Protein AF-A0A962XHE2-F1 (afdb_monomer)

Mean predicted aligned error: 3.73 Å

Structure (mmCIF, N/CA/C/O backbone):
data_AF-A0A962XHE2-F1
#
_entry.id   AF-A0A962XHE2-F1
#
loop_
_atom_site.group_PDB
_atom_site.id
_atom_site.type_symbol
_atom_site.label_atom_id
_atom_site.label_alt_id
_atom_site.label_comp_id
_atom_site.label_asym_id
_atom_site.label_entity_id
_atom_site.label_seq_id
_atom_site.pdbx_PDB_ins_code
_atom_site.Cartn_x
_atom_site.Cartn_y
_atom_site.Cartn_z
_atom_site.occupancy
_atom_site.B_iso_or_equiv
_atom_site.auth_seq_id
_atom_site.auth_comp_id
_atom_site.auth_asym_id
_atom_site.auth_atom_id
_atom_site.pdbx_PDB_model_num
ATOM 1 N N . ASN A 1 1 ? -2.519 9.311 -26.477 1.00 66.44 1 ASN A N 1
ATOM 2 C CA . ASN A 1 1 ? -1.667 8.126 -26.254 1.00 66.44 1 ASN A CA 1
ATOM 3 C C . ASN A 1 1 ? -1.983 7.123 -27.356 1.00 66.44 1 ASN A C 1
ATOM 5 O O . ASN A 1 1 ? -3.131 6.705 -27.438 1.00 66.44 1 ASN A O 1
ATOM 9 N N . ASP A 1 2 ? -1.041 6.807 -28.248 1.00 85.12 2 ASP A N 1
ATOM 10 C CA . ASP A 1 2 ? -1.315 5.998 -29.452 1.00 85.12 2 ASP A CA 1
ATOM 11 C C . ASP A 1 2 ? -1.838 4.593 -29.147 1.00 85.12 2 ASP A C 1
ATOM 13 O O . ASP A 1 2 ? -2.669 4.074 -29.888 1.00 85.12 2 ASP A O 1
ATOM 17 N N . LEU A 1 3 ? -1.422 4.012 -28.019 1.00 86.38 3 LEU A N 1
ATOM 18 C CA . LEU A 1 3 ? -1.910 2.706 -27.581 1.00 86.38 3 LEU A CA 1
ATOM 19 C C . LEU A 1 3 ? -3.412 2.717 -27.294 1.00 86.38 3 LEU A C 1
ATOM 21 O O . LEU A 1 3 ? -4.113 1.823 -27.737 1.00 86.38 3 LEU A O 1
ATOM 25 N N . GLU A 1 4 ? -3.929 3.737 -26.609 1.00 87.62 4 GLU A N 1
ATOM 26 C CA . GLU A 1 4 ? -5.365 3.828 -26.298 1.00 87.62 4 GLU A CA 1
ATOM 27 C C . GLU A 1 4 ? -6.207 4.132 -27.541 1.00 87.62 4 GLU A C 1
ATOM 29 O O . GLU A 1 4 ? -7.366 3.735 -27.629 1.00 87.62 4 GLU A O 1
ATOM 34 N N . ARG A 1 5 ? -5.609 4.782 -28.547 1.00 90.62 5 ARG A N 1
ATOM 35 C CA . ARG A 1 5 ? -6.242 4.950 -29.859 1.00 90.62 5 ARG A CA 1
ATOM 36 C C . ARG A 1 5 ? -6.394 3.612 -30.592 1.00 90.62 5 ARG A C 1
ATOM 38 O O . ARG A 1 5 ? -7.388 3.426 -31.281 1.00 90.62 5 ARG A O 1
ATOM 45 N N . LEU A 1 6 ? -5.422 2.708 -30.459 1.00 91.88 6 LEU A N 1
ATOM 46 C CA . LEU A 1 6 ? -5.411 1.410 -31.147 1.00 91.88 6 LEU A CA 1
ATOM 47 C C . LEU A 1 6 ? -6.155 0.309 -30.379 1.00 91.88 6 LEU A C 1
ATOM 49 O O . LEU A 1 6 ? -6.810 -0.527 -30.989 1.00 91.88 6 LEU A O 1
ATOM 53 N N . LEU A 1 7 ? -6.035 0.300 -29.053 1.00 92.12 7 LEU A N 1
ATOM 54 C CA . LEU A 1 7 ? -6.511 -0.769 -28.168 1.00 92.12 7 LEU A CA 1
ATOM 55 C C . LEU A 1 7 ? -7.778 -0.376 -27.396 1.00 92.12 7 LEU A C 1
ATOM 57 O O . LEU A 1 7 ? -8.293 -1.159 -26.603 1.00 92.12 7 LEU A O 1
ATOM 61 N N . GLY A 1 8 ? -8.269 0.849 -27.595 1.00 93.00 8 GLY A N 1
ATOM 62 C CA . GLY A 1 8 ? -9.369 1.413 -26.827 1.00 93.00 8 GLY A CA 1
ATOM 63 C C . GLY A 1 8 ? -8.949 1.889 -25.436 1.00 93.00 8 GLY A C 1
ATOM 64 O O . GLY A 1 8 ? -7.765 1.950 -25.089 1.00 93.00 8 GLY A O 1
ATOM 65 N N . LYS A 1 9 ? -9.953 2.247 -24.630 1.00 92.75 9 LYS A N 1
ATOM 66 C CA . LYS A 1 9 ? -9.771 2.764 -23.269 1.00 92.75 9 LYS A CA 1
ATOM 67 C C . LYS A 1 9 ? -8.979 1.789 -22.403 1.00 92.75 9 LYS A C 1
ATOM 69 O O . LYS A 1 9 ? -9.250 0.590 -22.407 1.00 92.75 9 LYS A O 1
ATOM 74 N N . ARG A 1 10 ? -8.033 2.321 -21.629 1.00 90.44 10 ARG A N 1
ATOM 75 C CA . ARG A 1 10 ? -7.081 1.510 -20.866 1.00 90.44 10 ARG A CA 1
ATOM 76 C C . ARG A 1 10 ? -7.763 0.602 -19.842 1.00 90.44 10 ARG A C 1
ATOM 78 O O . ARG A 1 10 ? -7.323 -0.524 -19.638 1.00 90.44 10 ARG A O 1
ATOM 85 N N . GLU A 1 11 ? -8.858 1.068 -19.245 1.00 89.31 11 GLU A N 1
ATOM 86 C CA . GLU A 1 11 ? -9.628 0.314 -18.249 1.00 89.31 11 GLU A CA 1
ATOM 87 C C . GLU A 1 11 ? -10.273 -0.951 -18.832 1.00 89.31 11 GLU A C 1
ATOM 89 O O . GLU A 1 11 ? -10.585 -1.871 -18.086 1.00 89.31 11 GLU A O 1
ATOM 94 N N . MET A 1 12 ? -10.434 -1.011 -20.158 1.00 90.88 12 MET A N 1
ATOM 95 C CA . MET A 1 12 ? -11.023 -2.142 -20.879 1.00 90.88 12 MET A CA 1
ATOM 96 C C . MET A 1 12 ? -9.977 -3.156 -21.356 1.00 90.88 12 MET A C 1
ATOM 98 O O . MET A 1 12 ? -10.334 -4.162 -21.963 1.00 90.88 12 MET A O 1
ATOM 102 N N . TRP A 1 13 ? -8.683 -2.901 -21.134 1.00 94.38 13 TRP A N 1
ATOM 103 C CA . TRP A 1 13 ? -7.629 -3.809 -21.577 1.00 94.38 13 TRP A CA 1
ATOM 104 C C . TRP A 1 13 ? -7.647 -5.085 -20.741 1.00 94.38 13 TRP A C 1
ATOM 106 O O . TRP A 1 13 ? -7.287 -5.079 -19.564 1.00 94.38 13 TRP A O 1
ATOM 116 N N . GLU A 1 14 ? -8.044 -6.188 -21.368 1.00 94.50 14 GLU A N 1
ATOM 117 C CA . GLU A 1 14 ? -8.135 -7.489 -20.716 1.00 94.50 14 GLU A CA 1
ATOM 118 C C . GLU A 1 14 ? -6.779 -7.996 -20.219 1.00 94.50 14 GLU A C 1
ATOM 120 O O . GLU A 1 14 ? -5.720 -7.731 -20.797 1.00 94.50 14 GLU A O 1
ATOM 125 N N . THR A 1 15 ? -6.824 -8.818 -19.173 1.00 94.06 15 THR A N 1
ATOM 126 C CA . THR A 1 15 ? -5.640 -9.388 -18.518 1.00 94.06 15 THR A CA 1
ATOM 127 C C . THR A 1 15 ? -4.651 -10.033 -19.499 1.00 94.06 15 THR A C 1
ATOM 129 O O . THR A 1 15 ? -3.446 -9.800 -19.401 1.00 94.06 15 THR A O 1
ATOM 132 N N . ARG A 1 16 ? -5.137 -10.793 -20.493 1.00 94.00 16 ARG A N 1
ATOM 133 C CA . ARG A 1 16 ? -4.278 -11.423 -21.510 1.00 94.00 16 ARG A CA 1
ATOM 134 C C . ARG A 1 16 ? -3.504 -10.386 -22.326 1.00 94.00 16 ARG A C 1
ATOM 136 O O . ARG A 1 16 ? -2.293 -10.518 -22.478 1.00 94.00 16 ARG A O 1
ATOM 143 N N . LEU A 1 17 ? -4.186 -9.344 -22.806 1.00 95.88 17 LEU A N 1
ATOM 144 C CA . LEU A 1 17 ? -3.560 -8.250 -23.549 1.00 95.88 17 LEU A CA 1
ATOM 145 C C . LEU A 1 17 ? -2.499 -7.552 -22.694 1.00 95.88 17 LEU A C 1
ATOM 147 O O . LEU A 1 17 ? -1.395 -7.305 -23.170 1.00 95.88 17 LEU A O 1
ATOM 151 N N . LEU A 1 18 ? -2.801 -7.287 -21.422 1.00 97.06 18 LEU A N 1
ATOM 152 C CA . LEU A 1 18 ? -1.852 -6.660 -20.503 1.00 97.06 18 LEU A CA 1
ATOM 153 C C . LEU A 1 18 ? -0.570 -7.491 -20.337 1.00 97.06 18 LEU A C 1
ATOM 155 O O . LEU A 1 18 ? 0.526 -6.933 -20.385 1.00 97.06 18 LEU A O 1
ATOM 159 N N . ARG A 1 19 ? -0.672 -8.819 -20.197 1.00 97.25 19 ARG A N 1
ATOM 160 C CA . ARG A 1 19 ? 0.518 -9.682 -20.081 1.00 97.25 19 ARG A CA 1
ATOM 161 C C . ARG A 1 19 ? 1.326 -9.758 -21.381 1.00 97.25 19 ARG A C 1
ATOM 163 O O . ARG A 1 19 ? 2.552 -9.821 -21.312 1.00 97.25 19 ARG A O 1
ATOM 170 N N . GLU A 1 20 ? 0.690 -9.664 -22.547 1.00 96.75 20 GLU A N 1
ATOM 171 C CA . GLU A 1 20 ? 1.415 -9.550 -23.822 1.00 96.75 20 GLU A CA 1
ATOM 172 C C . GLU A 1 20 ? 2.103 -8.190 -23.989 1.00 96.75 20 GLU A C 1
ATOM 174 O O . GLU A 1 20 ? 3.267 -8.119 -24.390 1.00 96.75 20 GLU A O 1
ATOM 179 N N . LEU A 1 21 ? 1.436 -7.097 -23.605 1.00 96.94 21 LEU A N 1
ATOM 180 C CA . LEU A 1 21 ? 2.045 -5.766 -23.593 1.00 96.94 21 LEU A CA 1
ATOM 181 C C . LEU A 1 21 ? 3.258 -5.715 -22.659 1.00 96.94 21 LEU A C 1
ATOM 183 O O . LEU A 1 21 ? 4.280 -5.127 -23.020 1.00 96.94 21 LEU A O 1
ATOM 187 N N . PHE A 1 22 ? 3.189 -6.376 -21.500 1.00 97.75 22 PHE A N 1
ATOM 188 C CA . PHE A 1 22 ? 4.345 -6.539 -20.621 1.00 97.75 22 PHE A CA 1
ATOM 189 C C . PHE A 1 22 ? 5.528 -7.184 -21.356 1.00 97.75 22 PHE A C 1
ATOM 191 O O . PHE A 1 22 ? 6.633 -6.648 -21.294 1.00 97.75 22 PHE A O 1
ATOM 198 N N . ASN A 1 23 ? 5.309 -8.285 -22.087 1.00 97.25 23 ASN A N 1
ATOM 199 C CA . ASN A 1 23 ? 6.378 -8.982 -22.812 1.00 97.25 23 ASN A CA 1
ATOM 200 C C . ASN A 1 23 ? 7.078 -8.045 -23.818 1.00 97.25 23 ASN A C 1
ATOM 202 O O . ASN A 1 23 ? 8.310 -8.013 -23.898 1.00 97.25 23 ASN A O 1
ATOM 206 N N . VAL A 1 24 ? 6.305 -7.222 -24.537 1.00 96.75 24 VAL A N 1
ATOM 207 C CA . VAL A 1 24 ? 6.833 -6.225 -25.487 1.00 96.75 24 VAL A CA 1
ATOM 208 C C . VAL A 1 24 ? 7.635 -5.132 -24.770 1.00 96.75 24 VAL A C 1
ATOM 210 O O . VAL A 1 24 ? 8.742 -4.785 -25.195 1.00 96.75 24 VAL A O 1
ATOM 213 N N . LEU A 1 25 ? 7.111 -4.598 -23.663 1.00 96.94 25 LEU A N 1
ATOM 214 C CA . LEU A 1 25 ? 7.791 -3.581 -22.853 1.00 96.94 25 LEU A CA 1
ATOM 215 C C . LEU A 1 25 ? 9.096 -4.115 -22.249 1.00 96.94 25 LEU A C 1
ATOM 217 O O . LEU A 1 25 ? 10.101 -3.395 -22.216 1.00 96.94 25 LEU A O 1
ATOM 221 N N . TRP A 1 26 ? 9.094 -5.374 -21.810 1.00 97.69 26 TRP A N 1
ATOM 222 C CA . TRP A 1 26 ? 10.253 -6.052 -21.243 1.00 97.69 26 TRP A CA 1
ATOM 223 C C . TRP A 1 26 ? 11.353 -6.278 -22.284 1.00 97.69 26 TRP A C 1
ATOM 225 O O . TRP A 1 26 ? 12.513 -5.953 -22.032 1.00 97.69 26 TRP A O 1
ATOM 235 N N . ALA A 1 27 ? 11.005 -6.700 -23.504 1.00 97.31 27 ALA A N 1
ATOM 236 C CA . ALA A 1 27 ? 11.965 -6.800 -24.609 1.00 97.31 27 ALA A CA 1
ATOM 237 C C . ALA A 1 27 ? 12.670 -5.455 -24.908 1.00 97.31 27 ALA A C 1
ATOM 239 O O . ALA A 1 27 ? 13.798 -5.412 -25.409 1.00 97.31 27 ALA A O 1
ATOM 240 N N . GLY A 1 28 ? 12.021 -4.333 -24.576 1.00 94.94 28 GLY A N 1
ATOM 241 C CA . GLY A 1 28 ? 12.555 -2.977 -24.685 1.00 94.94 28 GLY A CA 1
ATOM 242 C C . GLY A 1 28 ? 13.253 -2.419 -23.441 1.00 94.94 28 GLY A C 1
ATOM 243 O O . GLY A 1 28 ? 13.680 -1.265 -23.487 1.00 94.94 28 GLY A O 1
ATOM 244 N N . VAL A 1 29 ? 13.417 -3.187 -22.359 1.00 96.69 29 VAL A N 1
ATOM 245 C CA . VAL A 1 29 ? 13.848 -2.693 -21.033 1.00 96.69 29 VAL A CA 1
ATOM 246 C C . VAL A 1 29 ? 15.140 -1.866 -21.050 1.00 96.69 29 VAL A C 1
ATOM 248 O O . VAL A 1 29 ? 15.259 -0.872 -20.330 1.00 96.69 29 VAL A O 1
ATOM 251 N N . ARG A 1 30 ? 16.108 -2.207 -21.911 1.00 95.12 30 ARG A N 1
ATOM 252 C CA . ARG A 1 30 ? 17.381 -1.468 -22.038 1.00 95.12 30 ARG A CA 1
ATOM 253 C C . ARG A 1 30 ? 17.200 -0.045 -22.579 1.00 95.12 30 ARG A C 1
ATOM 255 O O . ARG A 1 30 ? 18.037 0.814 -22.333 1.00 95.12 30 ARG A O 1
ATOM 262 N N . ARG A 1 31 ? 16.108 0.219 -23.303 1.00 95.62 31 ARG A N 1
ATOM 263 C CA . ARG A 1 31 ? 15.804 1.520 -23.922 1.00 95.62 31 ARG A CA 1
ATOM 264 C C . ARG A 1 31 ? 14.977 2.443 -23.027 1.00 95.62 31 ARG A C 1
ATOM 266 O O . ARG A 1 31 ? 14.825 3.609 -23.378 1.00 95.62 31 ARG A O 1
ATOM 273 N N . ARG A 1 32 ? 14.484 1.968 -21.876 1.00 96.25 32 ARG A N 1
ATOM 274 C CA . ARG A 1 32 ? 13.665 2.779 -20.954 1.00 96.25 32 ARG A CA 1
ATOM 275 C C . ARG A 1 32 ? 14.385 4.044 -20.476 1.00 96.25 32 ARG A C 1
ATOM 277 O O . ARG A 1 32 ? 13.767 5.059 -20.229 1.00 96.25 32 ARG A O 1
ATOM 284 N N . ARG A 1 33 ? 15.713 4.003 -20.416 1.00 96.19 33 ARG A N 1
ATOM 285 C CA . ARG A 1 33 ? 16.584 5.043 -19.854 1.00 96.19 33 ARG A CA 1
ATOM 286 C C . ARG A 1 33 ? 17.023 6.139 -20.834 1.00 96.19 33 ARG A C 1
ATOM 288 O O . ARG A 1 33 ? 17.928 6.913 -20.539 1.00 96.19 33 ARG A O 1
ATOM 295 N N . ARG A 1 34 ? 16.403 6.206 -22.017 1.00 96.81 34 ARG A N 1
ATOM 296 C CA . ARG A 1 34 ? 16.767 7.160 -23.083 1.00 96.81 34 ARG A CA 1
ATOM 297 C C . ARG A 1 34 ? 16.466 8.618 -22.737 1.00 96.81 34 ARG A C 1
ATOM 299 O O . ARG A 1 34 ? 17.234 9.495 -23.109 1.00 96.81 34 ARG A O 1
ATOM 306 N N . SER A 1 35 ? 15.358 8.875 -22.052 1.00 97.88 35 SER A N 1
ATOM 307 C CA . SER A 1 35 ? 14.982 10.197 -21.544 1.00 97.88 35 SER A CA 1
ATOM 308 C C . SER A 1 35 ? 14.091 10.046 -20.311 1.00 97.88 35 SER A C 1
ATOM 310 O O . SER A 1 35 ? 13.595 8.945 -20.052 1.00 97.88 35 SER A O 1
ATOM 312 N N . ALA A 1 36 ? 13.861 11.145 -19.584 1.00 97.75 36 ALA A N 1
ATOM 313 C CA . ALA A 1 36 ? 12.948 11.166 -18.441 1.00 97.75 36 ALA A CA 1
ATOM 314 C C . ALA A 1 36 ? 11.566 10.609 -18.819 1.00 97.75 36 ALA A C 1
ATOM 316 O O . ALA A 1 36 ? 11.085 9.687 -18.165 1.00 97.75 36 ALA A O 1
ATOM 317 N N . ASP A 1 37 ? 11.004 11.054 -19.950 1.00 97.50 37 ASP A N 1
ATOM 318 C CA . ASP A 1 37 ? 9.721 10.561 -20.461 1.00 97.50 37 ASP A CA 1
ATOM 319 C C . ASP A 1 37 ? 9.715 9.070 -20.797 1.00 97.50 37 ASP A C 1
ATOM 321 O O . ASP A 1 37 ? 8.742 8.386 -20.482 1.00 97.50 37 ASP A O 1
ATOM 325 N N . HIS A 1 38 ? 10.783 8.541 -21.407 1.00 97.69 38 HIS A N 1
ATOM 326 C CA . HIS A 1 38 ? 10.859 7.104 -21.687 1.00 97.69 38 HIS A CA 1
ATOM 327 C C . HIS A 1 38 ? 10.833 6.291 -20.392 1.00 97.69 38 HIS A C 1
ATOM 329 O O . HIS A 1 38 ? 10.145 5.275 -20.330 1.00 97.69 38 HIS A O 1
ATOM 335 N N . GLU A 1 39 ? 11.558 6.732 -19.364 1.00 98.06 39 GLU A N 1
ATOM 336 C CA . GLU A 1 39 ? 11.650 6.004 -18.099 1.00 98.06 39 GLU A CA 1
ATOM 337 C C . GLU A 1 39 ? 10.323 6.087 -17.334 1.00 98.06 39 GLU A C 1
ATOM 339 O O . GLU A 1 39 ? 9.793 5.056 -16.918 1.00 98.06 39 GLU A O 1
ATOM 344 N N . ARG A 1 40 ? 9.729 7.285 -17.260 1.00 97.69 40 ARG A N 1
ATOM 345 C CA . ARG A 1 40 ? 8.418 7.538 -16.650 1.00 97.69 40 ARG A CA 1
ATOM 346 C C . ARG A 1 40 ? 7.313 6.694 -17.274 1.00 97.69 40 ARG A C 1
ATOM 348 O O . ARG A 1 40 ? 6.603 5.976 -16.573 1.00 97.69 40 ARG A O 1
ATOM 355 N N . LEU A 1 41 ? 7.171 6.766 -18.600 1.00 96.69 41 LEU A N 1
ATOM 356 C CA . LEU A 1 41 ? 6.140 6.025 -19.327 1.00 96.69 41 LEU A CA 1
ATOM 357 C C . LEU A 1 41 ? 6.360 4.518 -19.211 1.00 96.69 41 LEU A C 1
ATOM 359 O O . LEU A 1 41 ? 5.388 3.774 -19.094 1.00 96.69 41 LEU A O 1
ATOM 363 N N . TRP A 1 42 ? 7.617 4.067 -19.212 1.00 97.81 42 TRP A N 1
ATOM 364 C CA . TRP A 1 42 ? 7.930 2.653 -19.051 1.00 97.81 42 TRP A CA 1
ATOM 365 C C . TRP A 1 42 ? 7.545 2.143 -17.657 1.00 97.81 42 TRP A C 1
ATOM 367 O O . TRP A 1 42 ? 6.860 1.126 -17.584 1.00 97.81 42 TRP A O 1
ATOM 377 N N . PHE A 1 43 ? 7.890 2.853 -16.572 1.00 98.19 43 PHE A N 1
ATOM 378 C CA . PHE A 1 43 ? 7.455 2.489 -15.214 1.00 98.19 43 PHE A CA 1
ATOM 379 C C . PHE A 1 43 ? 5.928 2.434 -15.102 1.00 98.19 43 PHE A C 1
ATOM 381 O O . PHE A 1 43 ? 5.377 1.434 -14.633 1.00 98.19 43 PHE A O 1
ATOM 388 N N . SER A 1 44 ? 5.250 3.464 -15.615 1.00 96.94 44 SER A N 1
ATOM 389 C CA . SER A 1 44 ? 3.791 3.547 -15.580 1.00 96.94 44 SER A CA 1
ATOM 390 C C . SER A 1 44 ? 3.140 2.371 -16.313 1.00 96.94 44 SER A C 1
ATOM 392 O O . SER A 1 44 ? 2.309 1.658 -15.746 1.00 96.94 44 SER A O 1
ATOM 394 N N . LEU A 1 45 ? 3.549 2.114 -17.562 1.00 96.88 45 LEU A N 1
ATOM 395 C CA . LEU A 1 45 ? 2.954 1.074 -18.402 1.00 96.88 45 LEU A CA 1
ATOM 396 C C . LEU A 1 45 ? 3.288 -0.333 -17.918 1.00 96.88 45 LEU A C 1
ATOM 398 O O . LEU A 1 45 ? 2.394 -1.175 -17.886 1.00 96.88 45 LEU A O 1
ATOM 402 N N . VAL A 1 46 ? 4.536 -0.606 -17.532 1.00 97.69 46 VAL A N 1
ATOM 403 C CA . VAL A 1 46 ? 4.931 -1.960 -17.128 1.00 97.69 46 VAL A CA 1
ATOM 404 C C . VAL A 1 46 ? 4.248 -2.362 -15.820 1.00 97.69 46 VAL A C 1
ATOM 406 O O . VAL A 1 46 ? 3.732 -3.474 -15.717 1.00 97.69 46 VAL A O 1
ATOM 409 N N . GLY A 1 47 ? 4.138 -1.431 -14.865 1.00 97.19 47 GLY A N 1
ATOM 410 C CA . GLY A 1 47 ? 3.404 -1.654 -13.623 1.00 97.19 47 GLY A CA 1
ATOM 411 C C . GLY A 1 47 ? 1.914 -1.826 -13.879 1.00 97.19 47 GLY A C 1
ATOM 412 O O . GLY A 1 47 ? 1.293 -2.730 -13.324 1.00 97.19 47 GLY A O 1
ATOM 413 N N . TYR A 1 48 ? 1.334 -1.005 -14.763 1.00 96.62 48 TYR A N 1
ATOM 414 C CA . TYR A 1 48 ? -0.066 -1.149 -15.159 1.00 96.62 48 TYR A CA 1
ATOM 415 C C . TYR A 1 48 ? -0.323 -2.531 -15.772 1.00 96.62 48 TYR A C 1
ATOM 417 O O . TYR A 1 48 ? -1.260 -3.217 -15.375 1.00 96.62 48 TYR A O 1
ATOM 425 N N . CYS A 1 49 ? 0.536 -2.973 -16.689 1.00 97.25 49 CYS A N 1
ATOM 426 C CA . CYS A 1 49 ? 0.395 -4.247 -17.387 1.00 97.25 49 CYS A CA 1
ATOM 427 C C . CYS A 1 49 ? 0.536 -5.468 -16.480 1.00 97.25 49 CYS A C 1
ATOM 429 O O . CYS A 1 49 ? 0.005 -6.521 -16.825 1.00 97.25 49 CYS A O 1
ATOM 431 N N . LEU A 1 50 ? 1.237 -5.354 -15.349 1.00 96.81 50 LEU A N 1
ATOM 432 C CA . LEU A 1 50 ? 1.511 -6.493 -14.476 1.00 96.81 50 LEU A CA 1
ATOM 433 C C . LEU A 1 50 ? 0.685 -6.508 -13.188 1.00 96.81 50 LEU A C 1
ATOM 435 O O . LEU A 1 50 ? 0.671 -7.524 -12.505 1.00 96.81 50 LEU A O 1
ATOM 439 N N . ARG A 1 51 ? -0.054 -5.440 -12.864 1.00 95.38 51 ARG A N 1
ATOM 440 C CA . ARG A 1 51 ? -0.852 -5.380 -11.630 1.00 95.38 51 ARG A CA 1
ATOM 441 C C . ARG A 1 51 ? -1.831 -6.567 -11.496 1.00 95.38 51 ARG A C 1
ATOM 443 O O . ARG A 1 51 ? -2.371 -7.016 -12.517 1.00 95.38 51 ARG A O 1
ATOM 450 N N . PRO A 1 52 ? -2.062 -7.086 -10.276 1.00 94.44 52 PRO A N 1
ATOM 451 C CA . PRO A 1 52 ? -1.420 -6.738 -8.997 1.00 94.44 52 PRO A CA 1
ATOM 452 C C . PRO A 1 52 ? -0.038 -7.407 -8.781 1.00 94.44 52 PRO A C 1
ATOM 454 O O . PRO A 1 52 ? 0.515 -7.381 -7.682 1.00 94.44 52 PRO A O 1
ATOM 457 N N . GLY A 1 53 ? 0.518 -8.045 -9.814 1.00 95.25 53 GLY A N 1
ATOM 458 C CA . GLY A 1 53 ? 1.750 -8.836 -9.769 1.00 95.25 53 GLY A CA 1
ATOM 459 C C . GLY A 1 53 ? 1.519 -10.339 -9.599 1.00 95.25 53 GLY A C 1
ATOM 460 O O . GLY A 1 53 ? 2.483 -11.092 -9.558 1.00 95.25 53 GLY A O 1
ATOM 461 N N . PHE A 1 54 ? 0.268 -10.791 -9.491 1.00 94.38 54 PHE A N 1
ATOM 462 C CA . PHE A 1 54 ? -0.091 -12.197 -9.302 1.00 94.38 54 PHE A CA 1
ATOM 463 C C . PHE A 1 54 ? -1.506 -12.490 -9.824 1.00 94.38 54 PHE A C 1
ATOM 465 O O . PHE A 1 54 ? -2.250 -11.574 -10.184 1.00 94.38 54 PHE A O 1
ATOM 472 N N . GLY A 1 55 ? -1.877 -13.774 -9.827 1.00 91.94 55 GLY A N 1
ATOM 473 C CA . GLY A 1 55 ? -3.208 -14.254 -10.216 1.00 91.94 55 GLY A CA 1
ATOM 474 C C . GLY A 1 55 ? -3.312 -14.748 -11.663 1.00 91.94 55 GLY A C 1
ATOM 475 O O . GLY A 1 55 ? -4.327 -15.328 -12.034 1.00 91.94 55 GLY A O 1
ATOM 476 N N . VAL A 1 56 ? -2.260 -14.584 -12.472 1.00 93.38 56 VAL A N 1
ATOM 477 C CA . VAL A 1 56 ? -2.170 -15.109 -13.846 1.00 93.38 56 VAL A CA 1
ATOM 478 C C . VAL A 1 56 ? -0.934 -16.007 -13.975 1.00 93.38 56 VAL A C 1
ATOM 480 O O . VAL A 1 56 ? 0.098 -15.711 -13.364 1.00 93.38 56 VAL A O 1
ATOM 483 N N . PRO A 1 57 ? -0.975 -17.090 -14.779 1.00 94.00 57 PRO A N 1
ATOM 484 C CA . PRO A 1 57 ? 0.204 -17.912 -15.031 1.00 94.00 57 PRO A CA 1
ATOM 485 C C . PRO A 1 57 ? 1.434 -17.090 -15.446 1.00 94.00 57 PRO A C 1
ATOM 487 O O . PRO A 1 57 ? 1.356 -16.198 -16.298 1.00 94.00 57 PRO A O 1
ATOM 490 N N . LEU A 1 58 ? 2.582 -17.442 -14.858 1.00 95.50 58 LEU A N 1
ATOM 491 C CA . LEU A 1 58 ? 3.890 -16.793 -15.029 1.00 95.50 58 LEU A CA 1
ATOM 492 C C . LEU A 1 58 ? 4.014 -15.373 -14.450 1.00 95.50 58 LEU A C 1
ATOM 494 O O . LEU A 1 58 ? 5.042 -14.734 -14.666 1.00 95.50 58 LEU A O 1
ATOM 498 N N . ASP A 1 59 ? 3.027 -14.864 -13.709 1.00 96.50 59 ASP A N 1
ATOM 499 C CA . ASP A 1 59 ? 3.154 -13.544 -13.077 1.00 96.50 59 ASP A CA 1
ATOM 500 C C . ASP A 1 59 ? 4.308 -13.478 -12.078 1.00 96.50 59 ASP A C 1
ATOM 502 O O . ASP A 1 59 ? 5.082 -12.528 -12.129 1.00 96.50 59 ASP A O 1
ATOM 506 N N . GLU A 1 60 ? 4.495 -14.512 -11.256 1.00 93.81 60 GLU A N 1
ATOM 507 C CA . GLU A 1 60 ? 5.633 -14.601 -10.332 1.00 93.81 60 GLU A CA 1
ATOM 508 C C . GLU A 1 60 ? 6.972 -14.491 -11.075 1.00 93.81 60 GLU A C 1
ATOM 510 O O . GLU A 1 60 ? 7.853 -13.728 -10.681 1.00 93.81 60 GLU A O 1
ATOM 515 N N . TRP A 1 61 ? 7.100 -15.163 -12.223 1.00 96.50 61 TRP A N 1
ATOM 516 C CA . TRP A 1 61 ? 8.294 -15.073 -13.061 1.00 96.50 61 TRP A CA 1
ATOM 517 C C . TRP A 1 61 ? 8.487 -13.668 -13.653 1.00 96.50 61 TRP A C 1
ATOM 519 O O . TRP A 1 61 ? 9.594 -13.132 -13.609 1.00 96.50 61 TRP A O 1
ATOM 529 N N . ARG A 1 62 ? 7.422 -13.031 -14.163 1.00 98.12 62 ARG A N 1
ATOM 530 C CA . ARG A 1 62 ? 7.471 -11.655 -14.700 1.00 98.12 62 ARG A CA 1
ATOM 531 C C . ARG A 1 62 ? 7.828 -10.631 -13.621 1.00 98.12 62 ARG A C 1
ATOM 533 O O . ARG A 1 62 ? 8.600 -9.708 -13.876 1.00 98.12 62 ARG A O 1
ATOM 540 N N . VAL A 1 63 ? 7.283 -10.788 -12.416 1.00 98.25 63 VAL A N 1
ATOM 541 C CA . VAL A 1 63 ? 7.616 -9.937 -11.269 1.00 98.25 63 VAL A CA 1
ATOM 542 C C . VAL A 1 63 ? 9.060 -10.172 -10.837 1.00 98.25 63 VAL A C 1
ATOM 544 O O . VAL A 1 63 ? 9.781 -9.200 -10.629 1.00 98.25 63 VAL A O 1
ATOM 547 N N . GLY A 1 64 ? 9.522 -11.424 -10.804 1.00 97.81 64 GLY A N 1
ATOM 548 C CA . GLY A 1 64 ? 10.925 -11.759 -10.556 1.00 97.81 64 GLY A CA 1
ATOM 549 C C . GLY A 1 64 ? 11.870 -11.101 -11.564 1.00 97.81 64 GLY A C 1
ATOM 550 O O . GLY A 1 64 ? 12.884 -10.522 -11.177 1.00 97.81 64 GLY A O 1
ATOM 551 N N . GLN A 1 65 ? 11.506 -11.084 -12.852 1.00 97.19 65 GLN A N 1
ATOM 552 C CA . GLN A 1 65 ? 12.242 -10.335 -13.872 1.00 97.19 65 GLN A CA 1
ATOM 553 C C . GLN A 1 65 ? 12.283 -8.835 -13.574 1.00 97.19 65 GLN A C 1
ATOM 555 O O . GLN A 1 65 ? 13.368 -8.252 -13.578 1.00 97.19 65 GLN A O 1
ATOM 560 N N . LEU A 1 66 ? 11.138 -8.206 -13.288 1.00 97.62 66 LEU A N 1
ATOM 561 C CA . LEU A 1 66 ? 11.101 -6.789 -12.917 1.00 97.62 66 LEU A CA 1
ATOM 562 C C . LEU A 1 66 ? 11.980 -6.497 -11.704 1.00 97.62 66 LEU A C 1
ATOM 564 O O . LEU A 1 66 ? 12.719 -5.515 -11.726 1.00 97.62 66 LEU A O 1
ATOM 568 N N . TRP A 1 67 ? 11.933 -7.352 -10.681 1.00 98.25 67 TRP A N 1
ATOM 569 C CA . TRP A 1 67 ? 12.675 -7.187 -9.433 1.00 98.25 67 TRP A CA 1
ATOM 570 C C . TRP A 1 67 ? 14.191 -7.085 -9.646 1.00 98.25 67 TRP A C 1
ATOM 572 O O . TRP A 1 67 ? 14.851 -6.309 -8.959 1.00 98.25 67 TRP A O 1
ATOM 582 N N . THR A 1 68 ? 14.742 -7.731 -10.683 1.00 97.06 68 THR A N 1
ATOM 583 C CA . THR A 1 68 ? 16.163 -7.566 -11.072 1.00 97.06 68 THR A CA 1
ATOM 584 C C . THR A 1 68 ? 16.556 -6.122 -11.414 1.00 97.06 68 THR A C 1
ATOM 586 O O . THR A 1 68 ? 17.738 -5.774 -11.429 1.00 97.06 68 TH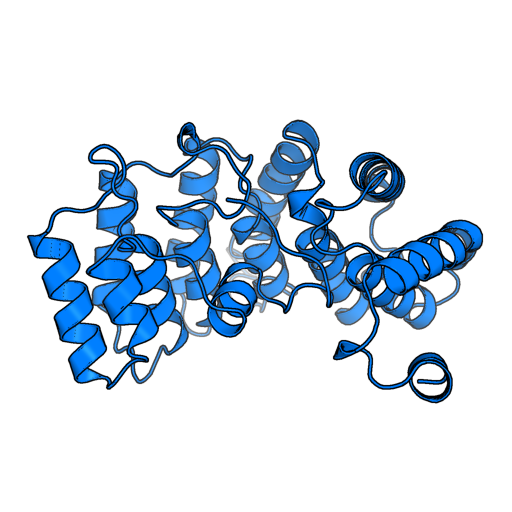R A O 1
ATOM 589 N N . LEU A 1 69 ? 15.581 -5.257 -11.707 1.00 96.50 69 LEU A N 1
ATOM 590 C CA . LEU A 1 69 ? 15.810 -3.844 -11.990 1.00 96.50 69 LEU A CA 1
ATOM 591 C C . LEU A 1 69 ? 15.805 -2.970 -10.738 1.00 96.50 69 LEU A C 1
ATOM 593 O O . LEU A 1 69 ? 16.197 -1.808 -10.849 1.00 96.50 69 LEU A O 1
ATOM 597 N N . TYR A 1 70 ? 15.361 -3.487 -9.587 1.00 97.19 70 TYR A N 1
ATOM 598 C CA . TYR A 1 70 ? 15.165 -2.690 -8.377 1.00 97.19 70 TYR A CA 1
ATOM 599 C C . TYR A 1 70 ? 16.444 -1.940 -7.981 1.00 97.19 70 TYR A C 1
ATOM 601 O O . TYR A 1 70 ? 16.436 -0.722 -7.819 1.00 97.19 70 TYR A O 1
ATOM 609 N N . GLU A 1 71 ? 17.576 -2.647 -7.970 1.00 94.88 71 GLU A N 1
ATOM 610 C CA . GLU A 1 71 ? 18.900 -2.098 -7.638 1.00 94.88 71 GLU A CA 1
ATOM 611 C C . GLU A 1 71 ? 19.382 -1.009 -8.586 1.00 94.88 71 GLU A C 1
ATOM 613 O O . GLU A 1 71 ? 20.196 -0.167 -8.215 1.00 94.88 71 GLU A O 1
ATOM 618 N N . GLN A 1 72 ? 18.881 -1.004 -9.819 1.00 95.69 72 GLN A N 1
ATOM 619 C CA . GLN A 1 72 ? 19.278 -0.001 -10.792 1.00 95.69 72 GLN A CA 1
ATOM 620 C C . GLN A 1 72 ? 18.652 1.361 -10.464 1.00 95.69 72 GLN A C 1
ATOM 622 O O . GLN A 1 72 ? 19.183 2.377 -10.917 1.00 95.69 72 GLN A O 1
ATOM 627 N N . GLY A 1 73 ? 17.532 1.387 -9.734 1.00 95.62 73 GLY A N 1
ATOM 628 C CA . GLY A 1 73 ? 16.819 2.597 -9.339 1.00 95.62 73 GLY A CA 1
ATOM 629 C C . GLY A 1 73 ? 16.305 3.450 -10.504 1.00 95.62 73 GLY A C 1
ATOM 630 O O . GLY A 1 73 ? 16.216 3.020 -11.663 1.00 95.62 73 GLY A O 1
ATOM 631 N N . VAL A 1 74 ? 15.984 4.700 -10.179 1.00 96.81 74 VAL A N 1
ATOM 632 C CA . VAL A 1 74 ? 15.542 5.734 -11.125 1.00 96.81 74 VAL A CA 1
ATOM 633 C C . VAL A 1 74 ? 16.764 6.444 -11.700 1.00 96.81 74 VAL A C 1
ATOM 635 O O . VAL A 1 74 ? 17.623 6.892 -10.946 1.00 96.81 74 VAL A O 1
ATOM 638 N N . GLN A 1 75 ? 16.862 6.578 -13.024 1.00 97.19 75 GLN A N 1
ATOM 639 C CA . GLN A 1 75 ? 17.954 7.335 -13.641 1.00 97.19 75 GLN A CA 1
ATOM 640 C C . GLN A 1 75 ? 17.726 8.843 -13.524 1.00 97.19 75 GLN A C 1
ATOM 642 O O . GLN A 1 75 ? 18.640 9.592 -13.179 1.00 97.19 75 GLN A O 1
ATOM 647 N N . PHE A 1 76 ? 16.509 9.307 -13.806 1.00 97.25 76 PHE A N 1
ATOM 648 C CA . PHE A 1 76 ? 16.184 10.733 -13.805 1.00 97.25 76 PHE A CA 1
ATOM 649 C C . PHE A 1 76 ? 15.622 11.177 -12.447 1.00 97.25 76 PHE A C 1
ATOM 651 O O . PHE A 1 76 ? 14.530 11.721 -12.364 1.00 97.25 76 PHE A O 1
ATOM 658 N N . VAL A 1 77 ? 16.387 10.976 -11.366 1.00 95.31 77 VAL A N 1
ATOM 659 C CA . VAL A 1 77 ? 15.959 11.228 -9.965 1.00 95.31 77 VAL A CA 1
ATOM 660 C C . VAL A 1 77 ? 15.513 12.664 -9.664 1.00 95.31 77 VAL A C 1
ATOM 662 O O . VAL A 1 77 ? 14.799 12.907 -8.694 1.00 95.31 77 VAL A O 1
ATOM 665 N N . ARG A 1 78 ? 15.963 13.638 -10.467 1.00 94.00 78 ARG A N 1
ATOM 666 C CA . ARG A 1 78 ? 15.570 15.050 -10.328 1.00 94.00 78 ARG A CA 1
ATOM 667 C C . ARG A 1 78 ? 14.166 15.320 -10.871 1.00 94.00 78 ARG A C 1
ATOM 669 O O . ARG A 1 78 ? 13.596 16.359 -10.555 1.00 94.00 78 ARG A O 1
ATOM 676 N N . ASP A 1 79 ? 13.628 14.405 -11.672 1.00 95.56 79 ASP A N 1
ATOM 677 C CA . ASP A 1 79 ? 12.255 14.456 -12.144 1.00 95.56 79 ASP A CA 1
ATOM 678 C C . ASP A 1 79 ? 11.338 13.789 -11.108 1.00 95.56 79 ASP A C 1
ATOM 680 O O . ASP A 1 79 ? 11.397 12.582 -10.860 1.00 95.56 79 ASP A O 1
ATOM 684 N N . ALA A 1 80 ? 10.487 14.595 -10.472 1.00 93.81 80 ALA A N 1
ATOM 685 C CA . ALA A 1 80 ? 9.583 14.115 -9.433 1.00 93.81 80 ALA A CA 1
ATOM 686 C C . ALA A 1 80 ? 8.565 13.088 -9.960 1.00 93.81 80 ALA A C 1
ATOM 688 O O . ALA A 1 80 ? 8.159 12.204 -9.205 1.00 93.81 80 ALA A O 1
ATOM 689 N N . GLN A 1 81 ? 8.176 13.170 -11.238 1.00 95.69 81 GLN A N 1
ATOM 690 C CA . GLN A 1 81 ? 7.243 12.223 -11.846 1.00 95.69 81 GLN A CA 1
ATOM 691 C C . GLN A 1 81 ? 7.908 10.869 -12.091 1.00 95.69 81 GLN A C 1
ATOM 693 O O . GLN A 1 81 ? 7.280 9.841 -11.858 1.00 95.69 81 GLN A O 1
ATOM 698 N N . ASN A 1 82 ? 9.187 10.836 -12.478 1.00 97.38 82 ASN A N 1
ATOM 699 C CA . ASN A 1 82 ? 9.931 9.574 -12.574 1.00 97.38 82 ASN A CA 1
ATOM 700 C C . ASN A 1 82 ? 10.013 8.864 -11.219 1.00 97.38 82 ASN A C 1
ATOM 702 O O . ASN A 1 82 ? 9.790 7.656 -11.138 1.00 97.38 82 ASN A O 1
ATOM 706 N N . CYS A 1 83 ? 10.293 9.614 -10.153 1.00 96.62 83 CYS A N 1
ATOM 707 C CA . CYS A 1 83 ? 10.305 9.081 -8.792 1.00 96.62 83 CYS A CA 1
ATOM 708 C C . CYS A 1 83 ? 8.914 8.593 -8.349 1.00 96.62 83 CYS A C 1
ATOM 710 O O . CYS A 1 83 ? 8.809 7.543 -7.724 1.00 96.62 83 CYS A O 1
ATOM 712 N N . SER A 1 84 ? 7.845 9.315 -8.692 1.00 95.94 84 SER A N 1
ATOM 713 C CA . SER A 1 84 ? 6.467 8.909 -8.374 1.00 95.94 84 SER A CA 1
ATOM 714 C C . SER A 1 84 ? 6.052 7.626 -9.110 1.00 95.94 84 SER A C 1
ATOM 716 O O . SER A 1 84 ? 5.538 6.684 -8.498 1.00 95.94 84 SER A O 1
ATOM 718 N N . GLU A 1 85 ? 6.350 7.525 -10.409 1.00 97.69 85 GLU A N 1
ATOM 719 C CA . GLU A 1 85 ? 6.042 6.332 -11.209 1.00 97.69 85 GLU A CA 1
ATOM 720 C C . GLU A 1 85 ? 6.877 5.114 -10.791 1.00 97.69 85 GLU A C 1
ATOM 722 O O . GLU A 1 85 ? 6.398 3.985 -10.883 1.00 97.69 85 GLU A O 1
ATOM 727 N N . TRP A 1 86 ? 8.087 5.316 -10.257 1.00 97.94 86 TRP A N 1
ATOM 728 C CA . TRP A 1 86 ? 8.876 4.244 -9.644 1.00 97.94 86 TRP A CA 1
ATOM 729 C C . TRP A 1 86 ? 8.154 3.609 -8.455 1.00 97.94 86 TRP A C 1
ATOM 731 O O . TRP A 1 86 ? 7.974 2.392 -8.411 1.00 97.94 86 TRP A O 1
ATOM 741 N N . TRP A 1 87 ? 7.682 4.420 -7.508 1.00 97.56 87 TRP A N 1
ATOM 742 C CA . TRP A 1 87 ? 6.921 3.916 -6.363 1.00 97.56 87 TRP A CA 1
ATOM 743 C C . TRP A 1 87 ? 5.587 3.300 -6.792 1.00 97.56 87 TRP A C 1
ATOM 745 O O . TRP A 1 87 ? 5.194 2.251 -6.280 1.00 97.56 87 TRP A O 1
ATOM 755 N N . THR A 1 88 ? 4.919 3.904 -7.778 1.00 97.19 88 THR A N 1
ATOM 756 C CA . THR A 1 88 ? 3.663 3.390 -8.340 1.00 97.19 88 THR A CA 1
ATOM 757 C C . THR A 1 88 ? 3.846 2.027 -9.002 1.00 97.19 88 THR A C 1
ATOM 759 O O . THR A 1 88 ? 3.012 1.143 -8.793 1.00 97.19 88 THR A O 1
ATOM 762 N N . LEU A 1 89 ? 4.933 1.824 -9.753 1.00 98.31 89 LEU A N 1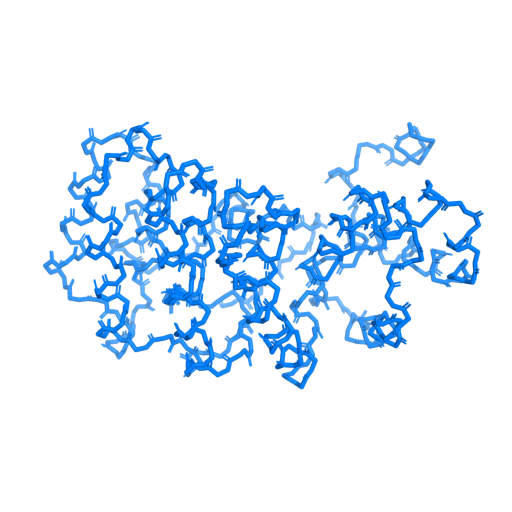
ATOM 763 C CA . LEU A 1 89 ? 5.302 0.530 -10.326 1.00 98.31 89 LEU A CA 1
ATOM 764 C C . LEU A 1 89 ? 5.371 -0.540 -9.236 1.00 98.31 89 LEU A C 1
ATOM 766 O O . LEU A 1 89 ? 4.649 -1.533 -9.314 1.00 98.31 89 LEU A O 1
ATOM 770 N N . TRP A 1 90 ? 6.192 -0.325 -8.206 1.00 98.44 90 TRP A N 1
ATOM 771 C CA . TRP A 1 90 ? 6.379 -1.320 -7.149 1.00 98.44 90 TRP A CA 1
ATOM 772 C C . TRP A 1 90 ? 5.105 -1.562 -6.351 1.00 98.44 90 TRP A C 1
ATOM 774 O O . TRP A 1 90 ? 4.802 -2.707 -6.032 1.00 98.44 90 TRP A O 1
ATOM 784 N N . ARG A 1 91 ? 4.298 -0.519 -6.122 1.00 97.69 91 ARG A N 1
ATOM 785 C CA . ARG A 1 91 ? 2.989 -0.648 -5.469 1.00 97.69 91 ARG A CA 1
ATOM 786 C C . ARG A 1 91 ? 2.070 -1.558 -6.276 1.00 97.69 91 ARG A C 1
ATOM 788 O O . ARG A 1 91 ? 1.427 -2.436 -5.712 1.00 97.69 91 ARG A O 1
ATOM 795 N N . ARG A 1 92 ? 2.019 -1.364 -7.597 1.00 97.44 92 ARG A N 1
ATOM 796 C CA . ARG A 1 92 ? 1.165 -2.142 -8.504 1.00 97.44 92 ARG A CA 1
ATOM 797 C C . ARG A 1 92 ? 1.538 -3.617 -8.560 1.00 97.44 92 ARG A C 1
ATOM 799 O O . ARG A 1 92 ? 0.656 -4.419 -8.830 1.00 97.44 92 ARG A O 1
ATOM 806 N N . VAL A 1 93 ? 2.803 -3.976 -8.347 1.00 97.75 93 VAL A N 1
ATOM 807 C CA . VAL A 1 93 ? 3.277 -5.369 -8.460 1.00 97.75 93 VAL A CA 1
ATOM 808 C C . VAL A 1 93 ? 3.610 -6.017 -7.116 1.00 97.75 93 VAL A C 1
ATOM 810 O O . VAL A 1 93 ? 4.051 -7.164 -7.090 1.00 97.75 93 VAL A O 1
ATOM 813 N N . ALA A 1 94 ? 3.387 -5.310 -6.003 1.00 97.12 94 ALA A N 1
ATOM 814 C CA . ALA A 1 94 ? 3.762 -5.752 -4.660 1.00 97.12 94 ALA A CA 1
ATOM 815 C C . ALA A 1 94 ? 3.192 -7.130 -4.294 1.00 97.12 94 ALA A C 1
ATOM 817 O O . ALA A 1 94 ? 3.872 -7.912 -3.632 1.00 97.12 94 ALA A O 1
ATOM 818 N N . GLY A 1 95 ? 1.991 -7.461 -4.781 1.00 95.50 95 GLY A N 1
ATOM 819 C CA . GLY A 1 95 ? 1.357 -8.761 -4.559 1.00 95.50 95 GLY A CA 1
ATOM 820 C C . GLY A 1 95 ? 2.155 -9.950 -5.095 1.00 95.50 95 GLY A C 1
ATOM 821 O O . GLY A 1 95 ? 2.116 -11.038 -4.522 1.00 95.50 95 GLY A O 1
ATOM 822 N N . GLY A 1 96 ? 2.925 -9.735 -6.163 1.00 96.38 96 GLY A N 1
ATOM 823 C CA . GLY A 1 96 ? 3.802 -10.750 -6.745 1.00 96.38 96 GLY A CA 1
ATOM 824 C C . GLY A 1 96 ? 5.187 -10.840 -6.113 1.00 96.38 96 GLY A C 1
ATOM 825 O O . GLY A 1 96 ? 5.881 -11.826 -6.337 1.00 96.38 96 GLY A O 1
ATOM 826 N N . LEU A 1 97 ? 5.610 -9.838 -5.337 1.00 97.81 97 LEU A N 1
ATOM 827 C CA . LEU A 1 97 ? 6.932 -9.827 -4.709 1.00 97.81 97 LEU A CA 1
ATOM 828 C C . LEU A 1 97 ? 6.977 -10.803 -3.538 1.00 97.81 97 LEU A C 1
ATOM 830 O O . LEU A 1 97 ? 6.104 -10.759 -2.665 1.00 97.81 97 LEU A O 1
ATOM 834 N N . ASP A 1 98 ? 8.003 -11.652 -3.492 1.00 96.88 98 ASP A N 1
ATOM 835 C CA . ASP A 1 98 ? 8.245 -12.560 -2.370 1.00 96.88 98 ASP A CA 1
ATOM 836 C C . ASP A 1 98 ? 8.493 -11.812 -1.041 1.00 96.88 98 ASP A C 1
ATOM 838 O O . ASP A 1 98 ? 8.601 -10.581 -0.981 1.00 96.88 98 ASP A O 1
ATOM 842 N N . ALA A 1 99 ? 8.544 -12.565 0.059 1.00 97.25 99 ALA A N 1
ATOM 843 C CA . ALA A 1 99 ? 8.718 -11.991 1.391 1.00 97.25 99 ALA A CA 1
ATOM 844 C C . ALA A 1 99 ? 10.056 -11.243 1.548 1.00 97.25 99 ALA A C 1
ATOM 846 O O . ALA A 1 99 ? 10.097 -10.213 2.219 1.00 97.25 99 ALA A O 1
ATOM 847 N N . ALA A 1 100 ? 11.134 -11.711 0.910 1.00 98.00 100 ALA A N 1
ATOM 848 C CA . ALA A 1 100 ? 12.450 -11.078 0.999 1.00 98.00 100 ALA A CA 1
ATOM 849 C C . ALA A 1 100 ? 12.475 -9.724 0.269 1.00 98.00 100 ALA A C 1
ATOM 851 O O . ALA A 1 100 ? 12.980 -8.733 0.801 1.00 98.00 100 ALA A O 1
ATOM 852 N N . ALA A 1 101 ? 11.868 -9.655 -0.916 1.00 98.38 101 ALA A N 1
ATOM 853 C CA . ALA A 1 101 ? 11.714 -8.431 -1.684 1.00 98.38 101 ALA A CA 1
ATOM 854 C C . ALA A 1 101 ? 10.853 -7.401 -0.940 1.00 98.38 101 ALA A C 1
ATOM 856 O O . ALA A 1 101 ? 11.245 -6.238 -0.819 1.00 98.38 101 ALA A O 1
ATOM 857 N N . GLN A 1 102 ? 9.716 -7.821 -0.373 1.00 98.62 102 GLN A N 1
ATOM 858 C CA . GLN A 1 102 ? 8.887 -6.920 0.432 1.00 98.62 102 GLN A CA 1
ATOM 859 C C . GLN A 1 102 ? 9.594 -6.468 1.715 1.00 98.62 102 GLN A C 1
ATOM 861 O O . GLN A 1 102 ? 9.482 -5.297 2.072 1.00 98.62 102 GLN A O 1
ATOM 866 N N . ALA A 1 103 ? 10.358 -7.342 2.382 1.00 98.38 103 ALA A N 1
ATOM 867 C CA . ALA A 1 103 ? 11.152 -6.973 3.555 1.00 98.38 103 ALA A CA 1
ATOM 868 C C . ALA A 1 103 ? 12.178 -5.879 3.228 1.00 98.38 103 ALA A C 1
ATOM 870 O O . ALA A 1 103 ? 12.220 -4.864 3.927 1.00 98.38 103 ALA A O 1
ATOM 871 N N . ARG A 1 104 ? 12.922 -6.028 2.122 1.00 98.06 104 ARG A N 1
ATOM 872 C CA . ARG A 1 104 ? 13.857 -5.005 1.630 1.00 98.06 104 ARG A CA 1
ATOM 873 C C . ARG A 1 104 ? 13.155 -3.671 1.365 1.00 98.06 104 ARG A C 1
ATOM 875 O O . ARG A 1 104 ? 13.620 -2.633 1.829 1.00 98.06 104 ARG A O 1
ATOM 882 N N . LEU A 1 105 ? 12.013 -3.694 0.671 1.00 98.44 105 LEU A N 1
ATOM 883 C CA . LEU A 1 105 ? 11.202 -2.490 0.456 1.00 98.44 105 LEU A CA 1
ATOM 884 C C . LEU A 1 105 ? 10.783 -1.851 1.784 1.00 98.44 105 LEU A C 1
ATOM 886 O O . LEU A 1 105 ? 10.884 -0.638 1.941 1.00 98.44 105 LEU A O 1
ATOM 890 N N . GLY A 1 106 ? 10.339 -2.654 2.752 1.00 98.31 106 GLY A N 1
ATOM 891 C CA . GLY A 1 106 ? 9.931 -2.180 4.072 1.00 98.31 106 GLY A CA 1
ATOM 892 C C . GLY A 1 106 ? 11.043 -1.432 4.813 1.00 98.31 106 GLY A C 1
ATOM 893 O O . GLY A 1 106 ? 10.780 -0.394 5.421 1.00 98.31 106 GLY A O 1
ATOM 894 N N . GLU A 1 107 ? 12.285 -1.911 4.736 1.00 97.88 107 GLU A N 1
ATOM 895 C CA . GLU A 1 107 ? 13.448 -1.250 5.344 1.00 97.88 107 GLU A CA 1
ATOM 896 C C . GLU A 1 107 ? 13.763 0.096 4.686 1.00 97.88 107 GLU A C 1
ATOM 898 O O . GLU A 1 107 ? 13.941 1.105 5.375 1.00 97.88 107 GLU A O 1
ATOM 903 N N . GLU A 1 108 ? 13.771 0.139 3.355 1.00 97.25 108 GLU A N 1
ATOM 904 C CA . GLU A 1 108 ? 14.005 1.373 2.605 1.00 97.25 108 GLU A CA 1
ATOM 905 C C . GLU A 1 108 ? 12.892 2.401 2.862 1.00 97.25 108 GLU A C 1
ATOM 907 O O . GLU A 1 108 ? 13.163 3.589 3.061 1.00 97.25 108 GLU A O 1
ATOM 912 N N . LEU A 1 109 ? 11.640 1.949 2.958 1.00 98.19 109 LEU A N 1
ATOM 913 C CA . LEU A 1 109 ? 10.485 2.797 3.252 1.00 98.19 109 LEU A CA 1
ATOM 914 C C . LEU A 1 109 ? 10.502 3.337 4.681 1.00 98.19 109 LEU A C 1
ATOM 916 O O . LEU A 1 109 ? 10.107 4.483 4.888 1.00 98.19 109 LEU A O 1
ATOM 920 N N . LEU A 1 110 ? 11.011 2.590 5.663 1.00 97.56 110 LEU A N 1
ATOM 921 C CA . LEU A 1 110 ? 11.216 3.126 7.012 1.00 97.56 110 LEU A CA 1
ATOM 922 C C . LEU A 1 110 ? 12.206 4.288 7.033 1.00 97.56 110 LEU A C 1
ATOM 924 O O . LEU A 1 110 ? 12.069 5.186 7.863 1.00 97.56 110 LEU A O 1
ATOM 928 N N . ILE A 1 111 ? 13.200 4.286 6.147 1.00 95.56 111 ILE A N 1
ATOM 929 C CA . ILE A 1 111 ? 14.142 5.398 6.005 1.00 95.56 111 ILE A CA 1
ATOM 930 C C . ILE A 1 111 ? 13.477 6.535 5.227 1.00 95.56 111 ILE A C 1
ATOM 932 O O . ILE A 1 111 ? 13.455 7.670 5.702 1.00 95.56 111 ILE A O 1
ATOM 936 N N . GLY A 1 112 ? 12.887 6.234 4.069 1.00 94.56 112 GLY A N 1
ATOM 937 C CA . GLY A 1 112 ? 12.259 7.216 3.186 1.00 94.56 112 GLY A CA 1
ATOM 938 C C . GLY A 1 112 ? 11.078 7.947 3.826 1.00 94.56 112 GLY A C 1
ATOM 939 O O . GLY A 1 112 ? 10.902 9.142 3.616 1.00 94.56 112 GLY A O 1
ATOM 940 N N . LEU A 1 113 ? 10.299 7.283 4.677 1.00 96.00 113 LEU A N 1
ATOM 941 C CA . LEU A 1 113 ? 9.155 7.885 5.363 1.00 96.00 113 LEU A CA 1
ATOM 942 C C . LEU A 1 113 ? 9.533 8.619 6.653 1.00 96.00 113 LEU A C 1
ATOM 944 O O . LEU A 1 113 ? 8.657 9.249 7.257 1.00 96.00 113 LEU A O 1
ATOM 948 N N . ARG A 1 114 ? 10.805 8.606 7.083 1.00 94.00 114 ARG A N 1
ATOM 949 C CA . ARG A 1 114 ? 11.233 9.401 8.243 1.00 94.00 114 ARG A CA 1
ATOM 950 C C . ARG A 1 114 ? 11.041 10.886 7.961 1.00 94.00 114 ARG A C 1
ATOM 952 O O . ARG A 1 114 ? 11.574 11.397 6.978 1.00 94.00 114 ARG A O 1
ATOM 959 N N . PRO A 1 115 ? 10.284 11.603 8.807 1.00 89.81 115 PRO A N 1
ATOM 960 C CA . PRO A 1 115 ? 10.118 13.032 8.626 1.00 89.81 115 PRO A CA 1
ATOM 961 C C . PRO A 1 115 ? 11.453 13.766 8.774 1.00 89.81 115 PRO A C 1
ATOM 963 O O . PRO A 1 115 ? 12.231 13.455 9.676 1.00 89.81 115 PRO A O 1
ATOM 966 N N . LEU A 1 116 ? 11.681 14.782 7.937 1.00 88.88 116 LEU A N 1
ATOM 967 C CA . LEU A 1 116 ? 12.867 15.634 8.029 1.00 88.88 116 LEU A CA 1
ATOM 968 C C . LEU A 1 116 ? 12.957 16.308 9.411 1.00 88.88 116 LEU A C 1
ATOM 970 O O . LEU A 1 116 ? 11.934 16.603 10.055 1.00 88.88 116 LEU A O 1
ATOM 974 N N . THR A 1 117 ? 14.188 16.531 9.873 1.00 87.62 117 THR A N 1
ATOM 975 C CA . THR A 1 117 ? 14.521 17.076 11.197 1.00 87.62 117 THR A CA 1
ATOM 976 C C . THR A 1 117 ? 15.528 18.226 11.087 1.00 87.62 117 THR A C 1
ATOM 978 O O . THR A 1 117 ? 16.147 18.445 10.049 1.00 87.62 117 THR A O 1
ATOM 981 N N . GLY A 1 118 ? 15.682 19.007 12.161 1.00 88.75 118 GLY A N 1
ATOM 982 C CA . GLY A 1 118 ? 16.631 20.122 12.194 1.00 88.75 118 GLY A CA 1
ATOM 983 C C . GLY A 1 118 ? 16.271 21.247 11.218 1.00 88.75 118 GLY A C 1
ATOM 984 O O . GLY A 1 118 ? 15.110 21.645 11.120 1.00 88.75 118 GLY A O 1
ATOM 985 N N . LYS A 1 119 ? 17.275 21.770 10.501 1.00 86.25 119 LYS A N 1
ATOM 986 C CA . LYS A 1 119 ? 17.126 22.935 9.606 1.00 86.25 119 LYS A CA 1
ATOM 987 C C . LYS A 1 119 ? 16.175 22.687 8.426 1.00 86.25 119 LYS A C 1
ATOM 989 O O . LYS A 1 119 ? 15.582 23.644 7.948 1.00 86.25 119 LYS A O 1
ATOM 994 N N . THR A 1 120 ? 15.989 21.433 8.013 1.00 85.81 120 THR A N 1
ATOM 995 C CA . THR A 1 120 ? 15.114 21.033 6.894 1.00 85.81 120 THR A CA 1
ATOM 996 C C . THR A 1 120 ? 13.749 20.517 7.359 1.00 85.81 120 THR A C 1
ATOM 998 O O . THR A 1 120 ? 12.960 20.015 6.566 1.00 85.81 120 THR A O 1
ATOM 1001 N N . ALA A 1 121 ? 13.412 20.632 8.651 1.00 83.12 121 ALA A N 1
ATOM 1002 C CA . ALA A 1 121 ? 12.166 20.084 9.199 1.00 83.12 121 ALA A CA 1
ATOM 1003 C C . ALA A 1 121 ? 10.885 20.689 8.594 1.00 83.12 121 ALA A C 1
ATOM 1005 O O . ALA A 1 121 ? 9.821 20.077 8.694 1.00 83.12 121 ALA A O 1
ATOM 1006 N N . ARG A 1 122 ? 10.985 21.891 8.008 1.00 80.00 122 ARG A N 1
ATOM 1007 C CA . ARG A 1 122 ? 9.884 22.587 7.323 1.00 80.00 122 ARG A CA 1
ATOM 1008 C C . ARG A 1 122 ? 9.824 22.285 5.825 1.00 80.00 122 ARG A C 1
ATOM 1010 O O . ARG A 1 122 ? 8.853 22.678 5.183 1.00 80.00 122 ARG A O 1
ATOM 1017 N N . ASP A 1 123 ? 10.828 21.605 5.281 1.00 84.69 123 ASP A N 1
ATOM 1018 C CA . ASP A 1 123 ? 10.897 21.326 3.854 1.00 84.69 123 ASP A CA 1
ATOM 1019 C C . ASP A 1 123 ? 9.902 20.224 3.488 1.00 84.69 123 ASP A C 1
ATOM 1021 O O . ASP A 1 123 ? 9.719 19.238 4.212 1.00 84.69 123 ASP A O 1
ATOM 1025 N N . LYS A 1 124 ? 9.253 20.380 2.331 1.00 84.75 124 LYS A N 1
ATOM 1026 C CA . LYS A 1 124 ? 8.355 19.353 1.810 1.00 84.75 124 LYS A CA 1
ATOM 1027 C C . LYS A 1 124 ? 9.186 18.215 1.236 1.00 84.75 124 LYS A C 1
ATOM 1029 O O . LYS A 1 124 ? 9.817 18.355 0.192 1.00 84.75 124 LYS A O 1
ATOM 1034 N N . GLN A 1 125 ? 9.150 17.071 1.905 1.00 88.81 125 GLN A N 1
ATOM 1035 C CA . GLN A 1 125 ? 9.781 15.865 1.394 1.00 88.81 125 GLN A CA 1
ATOM 1036 C C . GLN A 1 125 ? 8.984 15.322 0.189 1.00 88.81 125 GLN A C 1
ATOM 1038 O O . GLN A 1 125 ? 7.769 15.131 0.305 1.00 88.81 125 GLN A O 1
ATOM 1043 N N . PRO A 1 126 ? 9.623 15.079 -0.968 1.00 88.81 126 PRO A N 1
ATOM 1044 C CA . PRO A 1 126 ? 8.941 14.558 -2.150 1.00 88.81 126 PRO A CA 1
ATOM 1045 C C . PRO A 1 126 ? 8.582 13.071 -1.996 1.00 88.81 126 PRO A C 1
ATOM 1047 O O . PRO A 1 126 ? 9.234 12.338 -1.256 1.00 88.81 126 PRO A O 1
ATOM 1050 N N . GLY A 1 127 ? 7.542 12.622 -2.708 1.00 92.25 127 GLY A N 1
ATOM 1051 C CA . GLY A 1 127 ? 7.185 11.200 -2.841 1.00 92.25 127 GLY A CA 1
ATOM 1052 C C . GLY A 1 127 ? 6.623 10.518 -1.587 1.00 92.25 127 GLY A C 1
ATOM 1053 O O . GLY A 1 127 ? 6.439 9.308 -1.592 1.00 92.25 127 GLY A O 1
ATOM 1054 N N . VAL A 1 128 ? 6.348 11.262 -0.510 1.00 95.62 128 VAL A N 1
ATOM 1055 C CA . VAL A 1 128 ? 5.871 10.706 0.774 1.00 95.62 128 VAL A CA 1
ATOM 1056 C C . VAL A 1 128 ? 4.583 9.909 0.611 1.00 95.62 128 VAL A C 1
ATOM 1058 O O . VAL A 1 128 ? 4.466 8.818 1.162 1.00 95.62 128 VAL A O 1
ATOM 1061 N N . GLU A 1 129 ? 3.630 10.438 -0.155 1.00 95.56 129 GLU A N 1
ATOM 1062 C CA . GLU A 1 129 ? 2.362 9.752 -0.390 1.00 95.56 129 GLU A CA 1
ATOM 1063 C C . GLU A 1 129 ? 2.561 8.452 -1.177 1.00 95.56 129 GLU A C 1
ATOM 1065 O O . GLU A 1 129 ? 2.020 7.421 -0.787 1.00 95.56 129 GLU A O 1
ATOM 1070 N N . ASP A 1 130 ? 3.390 8.466 -2.222 1.00 96.81 130 ASP A N 1
ATOM 1071 C CA . ASP A 1 130 ? 3.651 7.278 -3.039 1.00 96.81 130 ASP A CA 1
ATOM 1072 C C . ASP A 1 130 ? 4.394 6.193 -2.245 1.00 96.81 130 ASP A C 1
ATOM 1074 O O . ASP A 1 130 ? 4.016 5.021 -2.288 1.00 96.81 130 ASP A O 1
ATOM 1078 N N . MET A 1 131 ? 5.390 6.587 -1.442 1.00 98.12 131 MET A N 1
ATOM 1079 C CA . MET A 1 131 ? 6.093 5.687 -0.521 1.00 98.12 131 MET A CA 1
ATOM 1080 C C . MET A 1 131 ? 5.137 5.081 0.512 1.00 98.12 131 MET A C 1
ATOM 1082 O O . MET A 1 131 ? 5.168 3.877 0.754 1.00 98.12 131 MET A O 1
ATOM 1086 N N . ALA A 1 132 ? 4.251 5.887 1.103 1.00 98.12 132 ALA A N 1
ATOM 1087 C CA . ALA A 1 132 ? 3.276 5.395 2.072 1.00 98.12 132 ALA A CA 1
ATOM 1088 C C . ALA A 1 132 ? 2.269 4.440 1.424 1.00 98.12 132 ALA A C 1
ATOM 1090 O O . ALA A 1 132 ? 1.896 3.435 2.026 1.00 98.12 132 ALA A O 1
ATOM 1091 N N . ARG A 1 133 ? 1.861 4.718 0.179 1.00 97.50 133 ARG A N 1
ATOM 1092 C CA . ARG A 1 133 ? 0.975 3.834 -0.578 1.00 97.50 133 ARG A CA 1
ATOM 1093 C C . ARG A 1 133 ? 1.638 2.505 -0.925 1.00 97.50 133 ARG A C 1
ATOM 1095 O O . ARG A 1 133 ? 0.953 1.488 -0.897 1.00 97.50 133 ARG A O 1
ATOM 1102 N N . LEU A 1 134 ? 2.936 2.501 -1.229 1.00 98.38 134 LEU A N 1
ATOM 1103 C CA . LEU A 1 134 ? 3.701 1.267 -1.383 1.00 98.38 134 LEU A CA 1
ATOM 1104 C C . LEU A 1 134 ? 3.781 0.510 -0.054 1.00 98.38 134 LEU A C 1
ATOM 1106 O O . LEU A 1 134 ? 3.397 -0.650 -0.010 1.00 98.38 134 LEU A O 1
ATOM 1110 N N . ALA A 1 135 ? 4.196 1.166 1.035 1.00 98.44 135 ALA A N 1
ATOM 1111 C CA . ALA A 1 135 ? 4.316 0.540 2.356 1.00 98.44 135 ALA A CA 1
ATOM 1112 C C . ALA A 1 135 ? 3.021 -0.168 2.785 1.00 98.44 135 ALA A C 1
ATOM 1114 O O . ALA A 1 135 ? 3.046 -1.287 3.289 1.00 98.44 135 ALA A O 1
ATOM 1115 N N . ALA A 1 136 ? 1.889 0.478 2.523 1.00 97.62 136 ALA A N 1
ATOM 1116 C CA . ALA A 1 136 ? 0.553 0.006 2.846 1.00 97.62 136 ALA A CA 1
ATOM 1117 C C . ALA A 1 136 ? 0.124 -1.286 2.151 1.00 97.62 136 ALA A C 1
ATOM 1119 O O . ALA A 1 136 ? -0.738 -1.989 2.673 1.00 97.62 136 ALA A O 1
ATOM 1120 N N . VAL A 1 137 ? 0.688 -1.591 0.981 1.00 97.25 137 VAL A N 1
ATOM 1121 C CA . VAL A 1 137 ? 0.332 -2.799 0.233 1.00 97.25 137 VAL A CA 1
ATOM 1122 C C . VAL A 1 137 ? 1.300 -3.950 0.472 1.00 97.25 137 VAL A C 1
ATOM 1124 O O . VAL A 1 137 ? 1.035 -5.018 -0.048 1.00 97.25 137 VAL A O 1
ATOM 1127 N N . LEU A 1 138 ? 2.377 -3.782 1.251 1.00 98.00 138 LEU A N 1
ATOM 1128 C CA . LEU A 1 138 ? 3.355 -4.844 1.530 1.00 98.00 138 LEU A CA 1
ATOM 1129 C C . LEU A 1 138 ? 2.832 -5.842 2.579 1.00 98.00 138 LEU A C 1
ATOM 1131 O O . LEU A 1 138 ? 3.230 -5.840 3.747 1.00 98.00 138 LEU A O 1
ATOM 1135 N N . GLU A 1 139 ? 1.894 -6.698 2.179 1.00 97.62 139 GLU A N 1
ATOM 1136 C CA . GLU A 1 139 ? 1.189 -7.570 3.120 1.00 97.62 139 GLU A CA 1
ATOM 1137 C C . GLU A 1 139 ? 2.003 -8.767 3.629 1.00 97.62 139 GLU A C 1
ATOM 1139 O O . GLU A 1 139 ? 1.629 -9.329 4.658 1.00 97.62 139 GLU A O 1
ATOM 1144 N N . ARG A 1 140 ? 3.126 -9.117 2.982 1.00 97.69 140 ARG A N 1
ATOM 1145 C CA . ARG A 1 140 ? 4.055 -10.178 3.433 1.00 97.69 140 ARG A CA 1
ATOM 1146 C C . ARG A 1 140 ? 5.120 -9.665 4.409 1.00 97.69 140 ARG A C 1
ATOM 1148 O O . ARG A 1 140 ? 6.055 -10.387 4.740 1.00 97.69 140 ARG A O 1
ATOM 1155 N N . LEU A 1 141 ? 5.018 -8.407 4.845 1.00 98.25 141 LEU A N 1
ATOM 1156 C CA . LEU A 1 141 ? 5.830 -7.907 5.950 1.00 98.25 141 LEU A CA 1
ATOM 1157 C C . LEU A 1 141 ? 5.384 -8.539 7.272 1.00 98.25 141 LEU A C 1
ATOM 1159 O O . LEU A 1 141 ? 4.180 -8.555 7.535 1.00 98.25 141 LEU A O 1
ATOM 1163 N N . PRO A 1 142 ? 6.324 -8.923 8.154 1.00 97.44 142 PRO A N 1
ATOM 1164 C CA . PRO A 1 142 ? 5.986 -9.328 9.511 1.00 97.44 142 PRO A CA 1
ATOM 1165 C C . PRO A 1 142 ? 5.193 -8.240 10.239 1.00 97.44 142 PRO A C 1
ATOM 1167 O O . PRO A 1 142 ? 5.457 -7.043 10.062 1.00 97.44 142 PRO A O 1
ATOM 1170 N N . ALA A 1 143 ? 4.284 -8.653 11.125 1.00 97.81 143 ALA A N 1
ATOM 1171 C CA . ALA A 1 143 ? 3.435 -7.744 11.895 1.00 97.81 143 ALA A CA 1
ATOM 1172 C C . ALA A 1 143 ? 4.239 -6.622 12.581 1.00 97.81 143 ALA A C 1
ATOM 1174 O O . ALA A 1 143 ? 3.883 -5.452 12.464 1.00 97.81 143 ALA A O 1
ATOM 1175 N N . ALA A 1 144 ? 5.378 -6.945 13.207 1.00 98.06 144 ALA A N 1
ATOM 1176 C CA . ALA A 1 144 ? 6.251 -5.962 13.857 1.00 98.06 144 ALA A CA 1
ATOM 1177 C C . ALA A 1 144 ? 6.708 -4.839 12.906 1.00 98.06 144 ALA A C 1
ATOM 1179 O O . ALA A 1 144 ? 6.651 -3.660 13.257 1.00 98.06 144 ALA A O 1
ATOM 1180 N N . ARG A 1 145 ? 7.075 -5.178 11.663 1.00 98.38 145 ARG A N 1
ATOM 1181 C CA . ARG A 1 145 ? 7.500 -4.182 10.673 1.00 98.38 145 ARG A CA 1
ATOM 1182 C C . ARG A 1 145 ? 6.334 -3.299 10.223 1.00 98.38 145 ARG A C 1
ATOM 1184 O O . ARG A 1 145 ? 6.516 -2.094 10.048 1.00 98.38 145 ARG A O 1
ATOM 1191 N N . LYS A 1 146 ? 5.132 -3.869 10.076 1.00 98.62 146 LYS A N 1
ATOM 1192 C CA . LYS A 1 146 ? 3.911 -3.091 9.799 1.00 98.62 146 LYS A CA 1
ATOM 1193 C C . LYS A 1 146 ? 3.601 -2.118 10.938 1.00 98.62 146 LYS A C 1
ATOM 1195 O O . LYS A 1 146 ? 3.239 -0.975 10.663 1.00 98.62 146 LYS A O 1
ATOM 1200 N N . VAL A 1 147 ? 3.803 -2.530 12.195 1.00 98.75 147 VAL A N 1
ATOM 1201 C CA . VAL A 1 147 ? 3.647 -1.653 13.368 1.00 98.75 147 VAL A CA 1
ATOM 1202 C C . VAL A 1 147 ? 4.606 -0.464 13.302 1.00 98.75 147 VAL A C 1
ATOM 1204 O O . VAL A 1 147 ? 4.163 0.673 13.451 1.00 98.75 147 VAL A O 1
ATOM 1207 N N . GLU A 1 148 ? 5.890 -0.693 13.016 1.00 98.56 148 GLU A N 1
ATOM 1208 C CA . GLU A 1 148 ? 6.876 0.390 12.883 1.00 98.56 148 GLU A CA 1
ATOM 1209 C C . GLU A 1 148 ? 6.498 1.396 11.782 1.00 98.56 148 GLU A C 1
ATOM 1211 O O . GLU A 1 148 ? 6.528 2.610 12.003 1.00 98.56 148 GLU A O 1
ATOM 1216 N N . LEU A 1 149 ? 6.099 0.903 10.602 1.00 98.62 149 LEU A N 1
ATOM 1217 C CA . LEU A 1 149 ? 5.647 1.745 9.490 1.00 98.62 149 LEU A CA 1
ATOM 1218 C C . LEU A 1 149 ? 4.393 2.546 9.863 1.00 98.62 149 LEU A C 1
ATOM 1220 O O . LEU A 1 149 ? 4.326 3.748 9.600 1.00 98.62 149 LEU A O 1
ATOM 1224 N N . GLY A 1 150 ? 3.416 1.917 10.517 1.00 98.38 150 GLY A N 1
ATOM 1225 C CA . GLY A 1 150 ? 2.191 2.588 10.943 1.00 98.38 150 GLY A CA 1
ATOM 1226 C C . GLY A 1 150 ? 2.444 3.656 12.005 1.00 98.38 150 GLY A C 1
ATOM 1227 O O . GLY A 1 150 ? 1.956 4.777 11.876 1.00 98.38 150 GLY A O 1
ATOM 1228 N N . GLN A 1 151 ? 3.281 3.374 13.007 1.00 97.88 151 GLN A N 1
ATOM 1229 C CA . GLN A 1 151 ? 3.693 4.364 14.009 1.00 97.88 151 GLN A CA 1
ATOM 1230 C C . GLN A 1 151 ? 4.408 5.560 13.370 1.00 97.88 151 GLN A C 1
ATOM 1232 O O . GLN A 1 151 ? 4.158 6.711 13.744 1.00 97.88 151 GLN A O 1
ATOM 1237 N N . LEU A 1 152 ? 5.263 5.304 12.376 1.00 97.62 152 LEU A N 1
ATOM 1238 C CA . LEU A 1 152 ? 5.944 6.347 11.622 1.00 97.62 152 LEU A CA 1
ATOM 1239 C C . LEU A 1 152 ? 4.953 7.245 10.870 1.00 97.62 152 LEU A C 1
ATOM 1241 O O . LEU A 1 152 ? 5.048 8.471 10.970 1.00 97.62 152 LEU A O 1
ATOM 1245 N N . LEU A 1 153 ? 3.983 6.650 10.168 1.00 98.00 153 LEU A N 1
ATOM 1246 C CA . LEU A 1 153 ? 2.930 7.380 9.457 1.00 98.00 153 LEU A CA 1
ATOM 1247 C C . LEU A 1 153 ? 2.039 8.179 10.412 1.00 98.00 153 LEU A C 1
ATOM 1249 O O . LEU A 1 153 ? 1.760 9.344 10.145 1.00 98.00 153 LEU A O 1
ATOM 1253 N N . LEU A 1 154 ? 1.653 7.608 11.555 1.00 97.19 154 LEU A N 1
ATOM 1254 C CA . LEU A 1 154 ? 0.854 8.298 12.571 1.00 97.19 154 LEU A CA 1
ATOM 1255 C C . LEU A 1 154 ? 1.590 9.512 13.147 1.00 97.19 154 LEU A C 1
ATOM 1257 O O . LEU A 1 154 ? 1.029 10.603 13.205 1.00 97.19 154 LEU A O 1
ATOM 1261 N N . LYS A 1 155 ? 2.874 9.363 13.500 1.00 94.62 155 LYS A N 1
ATOM 1262 C CA . LYS A 1 155 ? 3.716 10.485 13.955 1.00 94.62 155 LYS A CA 1
ATOM 1263 C C . LYS A 1 155 ? 3.814 11.582 12.898 1.00 94.62 155 LYS A C 1
ATOM 1265 O O . LYS A 1 155 ? 3.896 12.767 13.219 1.00 94.62 155 LYS A O 1
ATOM 1270 N N . ARG A 1 156 ? 3.839 11.183 11.631 1.00 93.94 156 ARG A N 1
ATOM 1271 C CA . ARG A 1 156 ? 3.932 12.085 10.492 1.00 93.94 156 ARG A CA 1
ATOM 1272 C C . ARG A 1 156 ? 2.623 12.852 10.2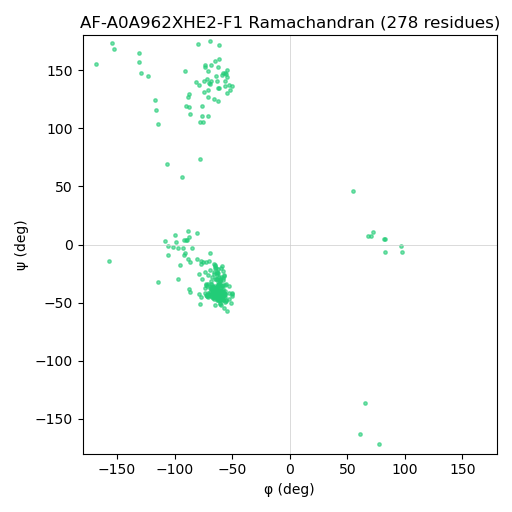71 1.00 93.94 156 ARG A C 1
ATOM 1274 O O . ARG A 1 156 ? 2.664 14.073 10.168 1.00 93.94 156 ARG A O 1
ATOM 1281 N N . LEU A 1 157 ? 1.484 12.167 10.349 1.00 95.06 157 LEU A N 1
ATOM 1282 C CA . LEU A 1 157 ? 0.127 12.726 10.287 1.00 95.06 157 LEU A CA 1
ATOM 1283 C C . LEU A 1 157 ? -0.184 13.747 11.398 1.00 95.06 157 LEU A C 1
ATOM 1285 O O . LEU A 1 157 ? -1.073 14.576 11.228 1.00 95.06 157 LEU A O 1
ATOM 1289 N N . MET A 1 158 ? 0.562 13.748 12.510 1.00 90.88 158 MET A N 1
ATOM 1290 C CA . MET A 1 158 ? 0.463 14.794 13.543 1.00 90.88 158 MET A CA 1
ATOM 1291 C C . MET A 1 158 ? 1.079 16.139 13.118 1.00 90.88 158 MET A C 1
ATOM 1293 O O . MET A 1 158 ? 0.863 17.158 13.779 1.00 90.88 158 MET A O 1
ATOM 1297 N N . ARG A 1 159 ? 1.886 16.176 12.049 1.00 89.56 159 ARG A N 1
ATOM 1298 C CA . ARG A 1 159 ? 2.500 17.415 11.556 1.00 89.56 159 ARG A CA 1
ATOM 1299 C C . ARG A 1 159 ? 1.490 18.228 10.751 1.00 89.56 159 ARG A C 1
ATOM 1301 O O . ARG A 1 159 ? 0.779 17.710 9.896 1.00 89.56 159 ARG A O 1
ATOM 1308 N N . LYS A 1 160 ? 1.482 19.545 10.972 1.00 87.00 160 LYS A N 1
ATOM 1309 C CA . LYS A 1 160 ? 0.679 20.473 10.164 1.00 87.00 160 LYS A CA 1
ATOM 1310 C C . LYS A 1 160 ? 1.122 20.421 8.698 1.00 87.00 160 LYS A C 1
ATOM 1312 O O . LYS A 1 160 ? 2.316 20.488 8.422 1.00 87.00 160 LYS A O 1
ATOM 1317 N N . GLY A 1 161 ? 0.155 20.363 7.784 1.00 87.00 161 GLY A N 1
ATOM 1318 C CA . GLY A 1 161 ? 0.395 20.373 6.336 1.00 87.00 161 GLY A CA 1
ATOM 1319 C C . GLY A 1 161 ? 0.774 19.019 5.728 1.00 87.00 161 GLY A C 1
ATOM 1320 O O . GLY A 1 161 ? 1.065 18.968 4.535 1.00 87.00 161 GLY A O 1
ATOM 1321 N N . GLU A 1 162 ? 0.771 17.937 6.512 1.00 92.06 162 GLU A N 1
ATOM 1322 C CA . GLU A 1 162 ? 0.950 16.584 5.983 1.00 92.06 162 GLU A CA 1
ATOM 1323 C C . GLU A 1 162 ? -0.288 16.129 5.190 1.00 92.06 162 GLU A C 1
ATOM 1325 O O . GLU A 1 162 ? -1.412 16.556 5.472 1.00 92.06 162 GLU A O 1
ATOM 1330 N N . SER A 1 163 ? -0.089 15.274 4.179 1.00 93.00 163 SER A N 1
ATOM 1331 C CA . SER A 1 163 ? -1.195 14.806 3.333 1.00 93.00 163 SER A CA 1
ATOM 1332 C C . SER A 1 163 ? -2.177 13.940 4.141 1.00 93.00 163 SER A C 1
ATOM 1334 O O . SER A 1 163 ? -1.769 12.919 4.703 1.00 93.00 163 SER A O 1
ATOM 1336 N N . PRO A 1 164 ? -3.488 14.255 4.164 1.00 94.81 164 PRO A N 1
ATOM 1337 C CA . PRO A 1 164 ? -4.479 13.407 4.827 1.00 94.81 164 PRO A CA 1
ATOM 1338 C C . PRO A 1 164 ? -4.628 12.039 4.144 1.0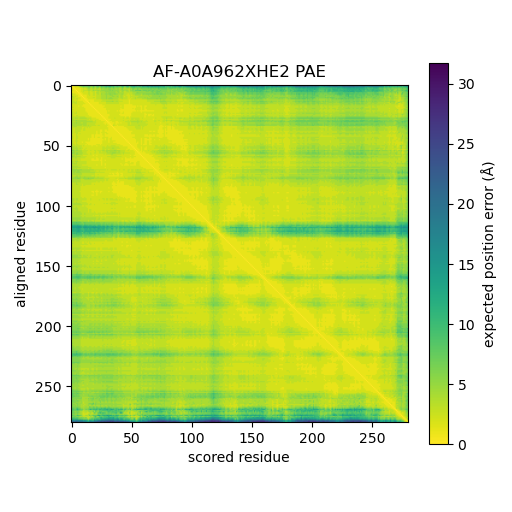0 94.81 164 PRO A C 1
ATOM 1340 O O . PRO A 1 164 ? -5.147 11.104 4.751 1.00 94.81 164 PRO A O 1
ATOM 1343 N N . HIS A 1 165 ? -4.147 11.881 2.905 1.00 94.00 165 HIS A N 1
ATOM 1344 C CA . HIS A 1 165 ? -4.167 10.602 2.196 1.00 94.00 165 HIS A CA 1
ATOM 1345 C C . HIS A 1 165 ? -3.294 9.526 2.855 1.00 94.00 165 HIS A C 1
ATOM 1347 O O . HIS A 1 165 ? -3.532 8.343 2.616 1.00 94.00 165 HIS A O 1
ATOM 1353 N N . LEU A 1 166 ? -2.355 9.890 3.742 1.00 97.00 166 LEU A N 1
ATOM 1354 C CA . LEU A 1 166 ? -1.577 8.904 4.501 1.00 97.00 166 LEU A CA 1
ATOM 1355 C C . LEU A 1 166 ? -2.448 8.059 5.448 1.00 97.00 166 LEU A C 1
ATOM 1357 O O . LEU A 1 166 ? -2.051 6.950 5.799 1.00 97.00 166 LEU A O 1
ATOM 1361 N N . TRP A 1 167 ? -3.654 8.514 5.814 1.00 97.69 167 TRP A N 1
ATOM 1362 C CA . TRP A 1 167 ? -4.591 7.697 6.596 1.00 97.69 167 TRP A CA 1
ATOM 1363 C C . TRP A 1 167 ? -5.003 6.416 5.876 1.00 97.69 167 TRP A C 1
ATOM 1365 O O . TRP A 1 167 ? -5.157 5.385 6.525 1.00 97.69 167 TRP A O 1
ATOM 1375 N N . TRP A 1 168 ? -5.095 6.438 4.543 1.00 96.44 168 TRP A N 1
ATOM 1376 C CA . TRP A 1 168 ? -5.338 5.221 3.767 1.00 96.44 168 TRP A CA 1
ATOM 1377 C C . TRP A 1 168 ? -4.248 4.172 4.020 1.00 96.44 168 TRP A C 1
ATOM 1379 O O . TRP A 1 168 ? -4.550 2.997 4.216 1.00 96.44 168 TRP A O 1
ATOM 1389 N N . ALA A 1 169 ? -2.987 4.609 4.087 1.00 98.00 169 ALA A N 1
ATOM 1390 C CA . ALA A 1 169 ? -1.864 3.722 4.348 1.00 98.00 169 ALA A CA 1
ATOM 1391 C C . ALA A 1 169 ? -1.906 3.131 5.766 1.00 98.00 169 ALA A C 1
ATOM 1393 O O . ALA A 1 169 ? -1.662 1.938 5.934 1.00 98.00 169 ALA A O 1
ATOM 1394 N N . VAL A 1 170 ? -2.296 3.929 6.766 1.00 98.50 170 VAL A N 1
ATOM 1395 C CA . VAL A 1 170 ? -2.525 3.445 8.141 1.00 98.50 170 VAL A CA 1
ATOM 1396 C C . VAL A 1 170 ? -3.626 2.382 8.170 1.00 98.50 170 VAL A C 1
ATOM 1398 O O . VAL A 1 170 ? -3.426 1.310 8.736 1.00 98.50 170 VAL A O 1
ATOM 1401 N N . GLY A 1 171 ? -4.761 2.642 7.514 1.00 97.81 171 GLY A N 1
ATOM 1402 C CA . GLY A 1 171 ? -5.870 1.689 7.440 1.00 97.81 171 GLY A CA 1
ATOM 1403 C C . GLY A 1 171 ? -5.483 0.367 6.780 1.00 97.81 171 GLY A C 1
ATOM 1404 O O . GLY A 1 171 ? -5.878 -0.696 7.246 1.00 97.81 171 GLY A O 1
ATOM 1405 N N . ARG A 1 172 ? -4.667 0.416 5.722 1.00 97.56 172 ARG A N 1
ATOM 1406 C CA . ARG A 1 172 ? -4.196 -0.780 5.010 1.00 97.56 172 ARG A CA 1
ATOM 1407 C C . ARG A 1 172 ? -3.157 -1.582 5.787 1.00 97.56 172 ARG A C 1
ATOM 1409 O O . ARG A 1 172 ? -3.306 -2.796 5.870 1.00 97.56 172 ARG A O 1
ATOM 1416 N N . LEU A 1 173 ? -2.179 -0.930 6.420 1.00 98.19 173 LEU A N 1
ATOM 1417 C CA . LEU A 1 173 ? -1.235 -1.605 7.327 1.00 98.19 173 LEU A CA 1
ATOM 1418 C C . LEU A 1 173 ? -1.957 -2.274 8.503 1.00 98.19 173 LEU A C 1
ATOM 1420 O O . LEU A 1 173 ? -1.535 -3.326 8.979 1.00 98.19 173 LEU A O 1
ATOM 1424 N N . GLY A 1 174 ? -3.041 -1.648 8.964 1.00 97.62 174 GLY A N 1
ATOM 1425 C CA . GLY A 1 174 ? -3.886 -2.131 10.043 1.00 97.62 174 GLY A CA 1
ATOM 1426 C C . GLY A 1 174 ? -5.030 -3.048 9.610 1.00 97.62 174 GLY A C 1
ATOM 1427 O O . GLY A 1 174 ? -5.823 -3.434 10.468 1.00 97.62 174 GLY A O 1
ATOM 1428 N N . ALA A 1 175 ? -5.148 -3.406 8.330 1.00 96.69 175 ALA A N 1
ATOM 1429 C CA . ALA A 1 175 ? -6.297 -4.156 7.831 1.00 96.69 175 ALA A CA 1
ATOM 1430 C C . ALA A 1 175 ? -6.413 -5.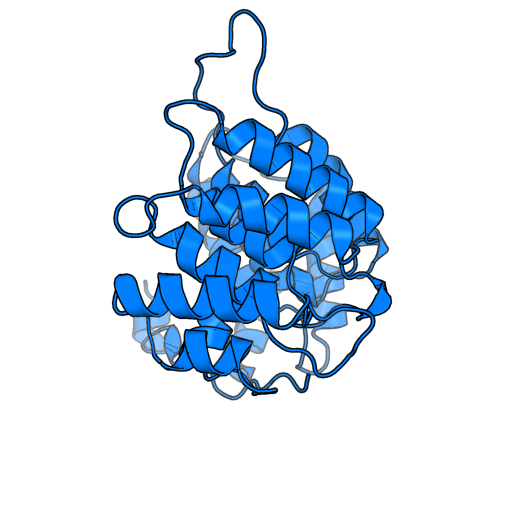535 8.499 1.00 96.69 175 ALA A C 1
ATOM 1432 O O . ALA A 1 175 ? -5.425 -6.257 8.631 1.00 96.69 175 ALA A O 1
ATOM 1433 N N . ARG A 1 176 ? -7.631 -5.901 8.914 1.00 96.56 176 ARG A N 1
ATOM 1434 C CA . ARG A 1 176 ? -7.918 -7.193 9.571 1.00 96.56 176 ARG A CA 1
ATOM 1435 C C . ARG A 1 176 ? -7.949 -8.370 8.596 1.00 96.56 176 ARG A C 1
ATOM 1437 O O . ARG A 1 176 ? -7.604 -9.496 8.954 1.00 96.56 176 ARG A O 1
ATOM 1444 N N . ILE A 1 177 ? -8.328 -8.085 7.350 1.00 95.62 177 ILE A N 1
ATOM 1445 C CA . ILE A 1 177 ? -8.373 -9.035 6.238 1.00 95.62 177 ILE A CA 1
ATOM 1446 C C . ILE A 1 177 ? -7.327 -8.602 5.202 1.00 95.62 177 ILE A C 1
ATOM 1448 O O . ILE A 1 177 ? -7.557 -7.606 4.504 1.00 95.62 177 ILE A O 1
ATOM 1452 N N . PRO A 1 178 ? -6.172 -9.290 5.127 1.00 93.06 178 PRO A N 1
ATOM 1453 C CA . PRO A 1 178 ? -5.206 -9.105 4.048 1.00 93.06 178 PRO A CA 1
ATOM 1454 C C . PRO A 1 178 ? -5.848 -9.399 2.686 1.00 93.06 178 PRO A C 1
ATOM 1456 O O . PRO A 1 178 ? -6.705 -10.269 2.573 1.00 93.06 178 PRO A O 1
ATOM 1459 N N . ALA A 1 179 ? -5.434 -8.680 1.650 1.00 91.06 179 ALA A N 1
ATOM 1460 C CA . ALA A 1 179 ? -5.844 -8.932 0.275 1.00 91.06 179 ALA A CA 1
ATOM 1461 C C . ALA A 1 179 ? -5.089 -10.111 -0.373 1.00 91.06 179 ALA A C 1
ATOM 1463 O O . ALA A 1 179 ? -5.583 -10.695 -1.332 1.00 91.06 179 ALA A O 1
ATOM 1464 N N . TYR A 1 180 ? -3.876 -10.419 0.096 1.00 92.88 180 TYR A N 1
ATOM 1465 C CA . TYR A 1 180 ? -3.035 -11.509 -0.417 1.00 92.88 180 TYR A CA 1
ATOM 1466 C C . TYR A 1 180 ? -1.978 -12.029 0.579 1.00 92.88 180 TYR A C 1
ATOM 1468 O O . TYR A 1 180 ? -1.341 -13.053 0.319 1.00 92.88 180 TYR A O 1
ATOM 1476 N N . GLY A 1 181 ? -1.706 -11.304 1.669 1.00 92.56 181 GLY A N 1
ATOM 1477 C CA . GLY A 1 181 ? -0.768 -11.722 2.713 1.00 92.56 181 GLY A CA 1
ATOM 1478 C C . GLY A 1 181 ? -1.357 -12.742 3.689 1.00 92.56 181 GLY A C 1
ATOM 1479 O O . GLY A 1 181 ? -2.551 -13.028 3.683 1.00 92.56 181 GLY A O 1
ATOM 1480 N N . SER A 1 182 ? -0.508 -13.274 4.569 1.00 93.94 182 SER A N 1
ATOM 1481 C CA . SER A 1 182 ? -0.941 -14.201 5.618 1.00 93.94 182 SER A CA 1
ATOM 1482 C C . SER A 1 182 ? -1.741 -13.482 6.706 1.00 93.94 182 SER A C 1
ATOM 1484 O O . SER A 1 182 ? -1.387 -12.377 7.125 1.00 93.94 182 SER A O 1
ATOM 1486 N N . ALA A 1 183 ? -2.771 -14.144 7.238 1.00 93.69 183 ALA A N 1
ATOM 1487 C CA . ALA A 1 183 ? -3.500 -13.674 8.417 1.00 93.69 183 ALA A CA 1
ATOM 1488 C C . ALA A 1 183 ? -2.591 -13.530 9.655 1.00 93.69 183 ALA A C 1
ATOM 1490 O O . ALA A 1 183 ? -2.840 -12.668 10.494 1.00 93.69 183 ALA A O 1
ATOM 1491 N N . HIS A 1 184 ? -1.506 -14.310 9.740 1.00 93.81 184 HIS A N 1
ATOM 1492 C CA . HIS A 1 184 ? -0.531 -14.233 10.836 1.00 93.81 184 HIS A CA 1
ATOM 1493 C C . HIS A 1 184 ? 0.301 -12.944 10.832 1.00 93.81 184 HIS A C 1
ATOM 1495 O O . HIS A 1 184 ? 0.833 -12.548 11.865 1.00 93.81 184 HIS A O 1
ATOM 1501 N N . ASP A 1 185 ? 0.403 -12.274 9.683 1.00 95.81 185 ASP A N 1
ATOM 1502 C CA . ASP A 1 185 ? 1.178 -11.041 9.538 1.00 95.81 185 ASP A CA 1
ATOM 1503 C C . ASP A 1 185 ? 0.345 -9.783 9.825 1.00 95.81 185 ASP A C 1
ATOM 1505 O O . ASP A 1 185 ? 0.820 -8.659 9.635 1.00 95.81 185 ASP A O 1
ATOM 1509 N N . VAL A 1 186 ? -0.917 -9.933 10.229 1.00 97.12 186 VAL A N 1
ATOM 1510 C CA . VAL A 1 186 ? -1.793 -8.821 10.614 1.00 97.12 186 VAL A CA 1
ATOM 1511 C C . VAL A 1 186 ? -1.292 -8.199 11.922 1.00 97.12 186 VAL A C 1
ATOM 1513 O O . VAL A 1 186 ? -0.851 -8.899 12.831 1.00 97.12 186 VAL A O 1
ATOM 1516 N N . VAL A 1 187 ? -1.341 -6.864 12.042 1.00 98.19 187 VAL A N 1
ATOM 1517 C CA . VAL A 1 187 ? -0.901 -6.203 13.285 1.00 98.19 187 VAL A CA 1
ATOM 1518 C C . VAL A 1 187 ? -1.794 -6.608 14.470 1.00 98.19 187 VAL A C 1
ATOM 1520 O O . VAL A 1 187 ? -3.005 -6.757 14.267 1.00 98.19 187 VAL A O 1
ATOM 1523 N N . PRO A 1 188 ? -1.248 -6.739 15.696 1.00 98.12 188 PRO A N 1
ATOM 1524 C CA . PRO A 1 188 ? -2.018 -7.154 16.872 1.00 98.12 188 PRO A CA 1
ATOM 1525 C C . PRO A 1 188 ? -3.256 -6.284 17.122 1.00 98.12 188 PRO A C 1
ATOM 1527 O O . PRO A 1 188 ? -3.228 -5.085 16.833 1.00 98.12 188 PRO A O 1
ATOM 1530 N N . ILE A 1 189 ? -4.312 -6.869 17.707 1.00 98.00 189 ILE A N 1
ATOM 1531 C CA . ILE A 1 189 ? -5.566 -6.161 18.039 1.00 98.00 189 ILE A CA 1
ATOM 1532 C C . ILE A 1 189 ? -5.276 -4.877 18.816 1.00 98.00 189 ILE A C 1
ATOM 1534 O O . ILE A 1 189 ? -5.707 -3.810 18.399 1.00 98.00 189 ILE A O 1
ATOM 1538 N N . THR A 1 190 ? -4.469 -4.952 19.874 1.00 97.94 190 THR A N 1
ATOM 1539 C CA . THR A 1 190 ? -4.155 -3.799 20.736 1.00 97.94 190 THR A CA 1
ATOM 1540 C C . THR A 1 190 ? -3.526 -2.631 19.973 1.00 97.94 190 THR A C 1
ATOM 1542 O O . THR A 1 190 ? -3.807 -1.470 20.264 1.00 97.94 190 THR A O 1
ATOM 1545 N N . VAL A 1 191 ? -2.710 -2.917 18.954 1.00 98.56 191 VAL A N 1
ATOM 1546 C CA . VAL A 1 191 ? -2.120 -1.885 18.092 1.00 98.56 191 VAL A CA 1
ATOM 1547 C C . VAL A 1 191 ? -3.169 -1.300 17.147 1.00 98.56 191 VAL A C 1
ATOM 1549 O O . VAL A 1 191 ? -3.207 -0.087 16.941 1.00 98.56 191 VAL A O 1
ATOM 1552 N N . ALA A 1 192 ? -4.034 -2.142 16.579 1.00 98.44 192 ALA A N 1
ATOM 1553 C CA . ALA A 1 192 ? -5.129 -1.686 15.729 1.00 98.44 192 ALA A CA 1
ATOM 1554 C C . ALA 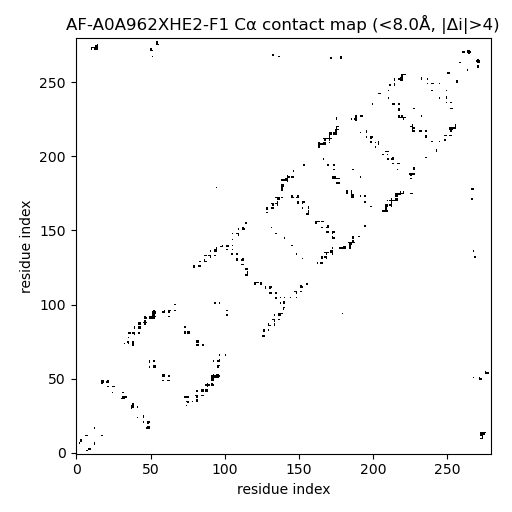A 1 192 ? -6.133 -0.812 16.502 1.00 98.44 192 ALA A C 1
ATOM 1556 O O . ALA A 1 192 ? -6.592 0.189 15.958 1.00 98.44 192 ALA A O 1
ATOM 1557 N N . GLU A 1 193 ? -6.418 -1.136 17.767 1.00 98.44 193 GLU A N 1
ATOM 1558 C CA . GLU A 1 193 ? -7.252 -0.330 18.669 1.00 98.44 193 GLU A CA 1
ATOM 1559 C C . GLU A 1 193 ? -6.630 1.049 18.931 1.00 98.44 193 GLU A C 1
ATOM 1561 O O . GLU A 1 193 ? -7.301 2.064 18.745 1.00 98.44 193 GLU A O 1
ATOM 1566 N N . GLU A 1 194 ? -5.330 1.114 19.249 1.00 98.31 194 GLU A N 1
ATOM 1567 C CA . GLU A 1 194 ? -4.612 2.388 19.431 1.00 98.31 194 GLU A CA 1
ATOM 1568 C C . GLU A 1 194 ? -4.682 3.264 18.168 1.00 98.31 194 GLU A C 1
ATOM 1570 O O . GLU A 1 194 ? -4.875 4.484 18.230 1.00 98.31 194 GLU A O 1
ATOM 1575 N N . TRP A 1 195 ? -4.507 2.654 16.994 1.00 98.56 195 TRP A N 1
ATOM 1576 C CA . TRP A 1 195 ? -4.577 3.375 15.726 1.00 98.56 195 TRP A CA 1
ATOM 1577 C C . TRP A 1 195 ? -6.000 3.833 15.435 1.00 98.56 195 TRP A C 1
ATOM 1579 O O . TRP A 1 195 ? -6.189 4.972 15.007 1.00 98.56 195 TRP A O 1
ATOM 1589 N N . LEU A 1 196 ? -6.993 2.984 15.708 1.00 98.50 196 LEU A N 1
ATOM 1590 C CA . LEU A 1 196 ? -8.399 3.313 15.542 1.00 98.50 196 LEU A CA 1
ATOM 1591 C C . LEU A 1 196 ? -8.796 4.502 16.418 1.00 98.50 196 LEU A C 1
ATOM 1593 O O . LEU A 1 196 ? -9.440 5.413 15.910 1.00 98.50 196 LEU A O 1
ATOM 1597 N N . ASP A 1 197 ? -8.359 4.562 17.676 1.00 98.00 197 ASP A N 1
ATOM 1598 C CA . ASP A 1 197 ? -8.640 5.703 18.555 1.00 98.00 197 ASP A CA 1
ATOM 1599 C C . ASP A 1 197 ? -8.127 7.026 17.960 1.00 98.00 197 ASP A C 1
ATOM 1601 O O . ASP A 1 197 ? -8.833 8.040 17.977 1.00 98.00 197 ASP A O 1
ATOM 1605 N N . ARG A 1 198 ? -6.936 7.022 17.342 1.00 97.81 198 ARG A N 1
ATOM 1606 C CA . ARG A 1 198 ? -6.399 8.205 16.643 1.00 97.81 198 ARG A CA 1
ATOM 1607 C C . ARG A 1 198 ? -7.223 8.588 15.418 1.00 97.81 198 ARG A C 1
ATOM 1609 O O . ARG A 1 198 ? -7.402 9.776 15.165 1.00 97.81 198 ARG A O 1
ATOM 1616 N N . VAL A 1 199 ? -7.712 7.606 14.660 1.00 97.31 199 VAL A N 1
ATOM 1617 C CA . VAL A 1 199 ? -8.570 7.842 13.488 1.00 97.31 199 VAL A CA 1
ATOM 1618 C C . VAL A 1 199 ? -9.932 8.395 13.918 1.00 97.31 199 VAL A C 1
ATOM 1620 O O . VAL A 1 199 ? -10.437 9.336 13.308 1.00 97.31 199 VAL A O 1
ATOM 1623 N N . MET A 1 200 ? -10.519 7.834 14.976 1.00 97.69 200 MET A N 1
ATOM 1624 C CA . MET A 1 200 ? -11.828 8.212 15.522 1.00 97.69 200 MET A CA 1
ATOM 1625 C C . MET A 1 200 ? -11.841 9.638 16.084 1.00 97.69 200 MET A C 1
ATOM 1627 O O . MET A 1 200 ? -12.870 10.307 16.021 1.00 97.69 200 MET A O 1
ATOM 1631 N N . ALA A 1 201 ? -10.700 10.132 16.573 1.00 97.00 201 ALA A N 1
ATOM 1632 C CA . ALA A 1 201 ? -10.547 11.501 17.070 1.00 97.00 201 ALA A CA 1
ATOM 1633 C C . ALA A 1 201 ? -10.609 12.589 15.975 1.00 97.00 201 ALA A C 1
ATOM 1635 O O . ALA A 1 201 ? -10.601 13.780 16.289 1.00 97.00 201 ALA A O 1
ATOM 1636 N N . LEU A 1 202 ? -10.641 12.209 14.695 1.00 96.62 202 LEU A N 1
ATOM 1637 C CA . LEU A 1 202 ? -10.688 13.142 13.572 1.00 96.62 202 LEU A CA 1
ATOM 1638 C C . LEU A 1 202 ? -12.120 13.471 13.157 1.00 96.62 202 LEU A C 1
ATOM 1640 O O . LEU A 1 202 ? -13.005 12.618 13.164 1.00 96.62 202 LEU A O 1
ATOM 1644 N N . ASP A 1 203 ? -12.315 14.687 12.647 1.00 95.81 203 ASP A N 1
ATOM 1645 C CA . ASP A 1 203 ? -13.504 15.003 11.863 1.00 95.81 203 ASP A CA 1
ATOM 1646 C C . ASP A 1 203 ? -13.388 14.387 10.462 1.00 95.81 203 ASP A C 1
ATOM 1648 O O . ASP A 1 203 ? -12.663 14.878 9.592 1.00 95.81 203 ASP A O 1
ATOM 1652 N N . TRP A 1 204 ? -14.129 13.306 10.232 1.00 96.75 204 TRP A N 1
ATOM 1653 C CA . TRP A 1 204 ? -14.117 12.561 8.972 1.00 96.75 204 TRP A CA 1
ATOM 1654 C C . TRP A 1 204 ? -14.762 13.297 7.797 1.00 96.75 204 TRP A C 1
ATOM 1656 O O . TRP A 1 204 ? -14.544 12.905 6.651 1.00 96.75 204 TRP A O 1
ATOM 1666 N N . LYS A 1 205 ? -15.520 14.374 8.042 1.00 93.62 205 LYS A N 1
ATOM 1667 C CA . LYS A 1 205 ? -15.998 15.242 6.955 1.00 93.62 205 LYS A CA 1
ATOM 1668 C C . LYS A 1 205 ? -14.855 16.073 6.380 1.00 93.62 205 LYS A C 1
ATOM 1670 O O . LYS A 1 205 ? -14.822 16.313 5.177 1.00 93.62 205 LYS A O 1
ATOM 1675 N N . THR A 1 206 ? -13.908 16.456 7.235 1.00 93.75 206 THR A N 1
ATOM 1676 C CA . THR A 1 206 ? -12.718 17.226 6.860 1.00 93.75 206 THR A CA 1
ATOM 1677 C C . THR A 1 206 ? -11.577 16.314 6.400 1.00 93.75 206 THR A C 1
ATOM 1679 O O . THR A 1 206 ? -10.902 16.601 5.414 1.00 93.75 206 THR A O 1
ATOM 1682 N N . VAL A 1 207 ? -11.366 15.184 7.079 1.00 94.56 207 VAL A N 1
ATOM 1683 C CA . VAL A 1 207 ? -10.309 14.209 6.770 1.00 94.56 207 VAL A CA 1
ATOM 1684 C C . VAL A 1 207 ? -10.928 12.970 6.124 1.00 94.56 207 VAL A C 1
ATOM 1686 O O . VAL A 1 207 ? -10.962 11.894 6.714 1.00 94.56 207 VAL A O 1
ATOM 1689 N N . THR A 1 208 ? -11.428 13.107 4.894 1.00 91.31 208 THR A N 1
ATOM 1690 C CA . THR A 1 208 ? -12.186 12.045 4.201 1.00 91.31 208 THR A CA 1
ATOM 1691 C C . THR A 1 208 ? -11.504 10.664 4.194 1.00 91.31 208 THR A C 1
ATOM 1693 O O . THR A 1 208 ? -12.194 9.673 4.442 1.00 91.31 208 THR A O 1
ATOM 1696 N N . PRO A 1 209 ? -10.174 10.530 3.974 1.00 94.69 209 PRO A N 1
ATOM 1697 C CA . PRO A 1 209 ? -9.521 9.216 3.971 1.00 94.69 209 PRO A CA 1
ATOM 1698 C C . PRO A 1 209 ? -9.532 8.492 5.330 1.00 94.69 209 PRO A C 1
ATOM 1700 O O . PRO A 1 209 ? -9.349 7.276 5.365 1.00 94.69 209 PRO A O 1
ATOM 1703 N N . ALA A 1 210 ? -9.760 9.207 6.438 1.00 96.69 210 ALA A N 1
ATOM 1704 C CA . ALA A 1 210 ? -9.795 8.633 7.783 1.00 96.69 210 ALA A CA 1
ATOM 1705 C C . ALA A 1 210 ? -10.980 7.675 7.980 1.00 96.69 210 ALA A C 1
ATOM 1707 O O . ALA A 1 210 ? -10.814 6.620 8.583 1.00 96.69 210 ALA A O 1
ATOM 1708 N N . ALA A 1 211 ? -12.151 7.981 7.412 1.00 97.25 211 ALA A N 1
ATOM 1709 C CA . ALA A 1 211 ? -13.329 7.120 7.536 1.00 97.25 211 ALA A CA 1
ATOM 1710 C C . ALA A 1 211 ? -13.097 5.723 6.934 1.00 97.25 211 ALA A C 1
ATOM 1712 O O . ALA A 1 211 ? -13.424 4.704 7.545 1.00 97.25 211 ALA A O 1
ATOM 1713 N N . PHE A 1 212 ? -12.469 5.659 5.756 1.00 96.62 212 PHE A N 1
ATOM 1714 C CA . PHE A 1 212 ? -12.130 4.372 5.149 1.00 96.62 212 PHE A CA 1
ATOM 1715 C C . PHE A 1 212 ? -11.003 3.664 5.908 1.00 96.62 212 PHE A C 1
ATOM 1717 O O . PHE A 1 212 ? -11.029 2.446 6.052 1.00 96.62 212 PHE A O 1
ATOM 1724 N N . ALA A 1 213 ? -10.044 4.409 6.467 1.00 98.12 213 ALA A N 1
ATOM 1725 C CA . ALA A 1 213 ? -9.017 3.826 7.325 1.00 98.12 213 ALA A CA 1
ATOM 1726 C C . ALA A 1 213 ? -9.619 3.143 8.566 1.00 98.12 213 ALA A C 1
ATOM 1728 O O . ALA A 1 213 ? -9.252 2.009 8.870 1.00 98.12 213 ALA A O 1
ATOM 1729 N N . ALA A 1 214 ? -10.585 3.792 9.229 1.00 98.50 214 ALA A N 1
ATOM 1730 C CA . ALA A 1 214 ? -11.340 3.203 10.336 1.00 98.50 214 ALA A CA 1
ATOM 1731 C C . ALA A 1 214 ? -12.111 1.952 9.895 1.00 98.50 214 ALA A C 1
ATOM 1733 O O . ALA A 1 214 ? -12.115 0.953 10.607 1.00 98.50 214 ALA A O 1
ATOM 1734 N N . THR A 1 215 ? -12.702 1.988 8.696 1.00 98.19 215 THR A N 1
ATOM 1735 C CA . THR A 1 215 ? -13.413 0.840 8.112 1.00 98.19 215 THR A CA 1
ATOM 1736 C C . THR A 1 215 ? -12.490 -0.371 7.965 1.00 98.19 215 THR A C 1
ATOM 1738 O O . THR A 1 215 ? -12.845 -1.462 8.390 1.00 98.19 215 THR A O 1
ATOM 1741 N N . LEU A 1 216 ? -11.274 -0.192 7.438 1.00 97.88 216 LEU A N 1
ATOM 1742 C CA . LEU A 1 216 ? -10.309 -1.287 7.269 1.00 97.88 216 LEU A CA 1
ATOM 1743 C C . LEU A 1 216 ? -9.767 -1.832 8.600 1.00 97.88 216 LEU A C 1
ATOM 1745 O O . LEU A 1 216 ? -9.554 -3.039 8.725 1.00 97.88 216 LEU A O 1
ATOM 1749 N N . LEU A 1 217 ? -9.558 -0.951 9.583 1.00 98.31 217 LEU A N 1
ATOM 1750 C CA . LEU A 1 217 ? -9.124 -1.315 10.937 1.00 98.31 217 LEU A CA 1
ATOM 1751 C C . LEU A 1 217 ? -10.195 -2.106 11.699 1.00 98.31 217 LEU A C 1
ATOM 1753 O O . LEU A 1 217 ? -9.850 -2.985 12.482 1.00 98.31 217 LEU A O 1
ATOM 1757 N N . ALA A 1 218 ? -11.474 -1.796 11.467 1.00 98.31 218 ALA A N 1
ATOM 1758 C CA . ALA A 1 218 ? -12.611 -2.390 12.168 1.00 98.31 218 ALA A CA 1
ATOM 1759 C C . ALA A 1 218 ? -13.347 -3.483 11.374 1.00 98.31 218 ALA A C 1
ATOM 1761 O O . ALA A 1 218 ? -14.302 -4.052 11.901 1.00 98.31 218 ALA A O 1
ATOM 1762 N N . ARG A 1 219 ? -12.927 -3.769 10.133 1.00 97.69 219 ARG A N 1
ATOM 1763 C CA . ARG A 1 219 ? -13.553 -4.774 9.262 1.00 97.69 219 ARG A CA 1
ATOM 1764 C C . ARG A 1 219 ? -13.620 -6.129 9.965 1.00 97.69 219 ARG A C 1
ATOM 1766 O O . ARG A 1 219 ? -12.605 -6.601 10.474 1.00 97.69 219 ARG A O 1
ATOM 1773 N N . LEU A 1 220 ? -14.798 -6.746 9.952 1.00 98.00 220 LEU A N 1
ATOM 1774 C CA . LEU A 1 220 ? -15.044 -8.043 10.563 1.00 98.00 220 LEU A CA 1
ATOM 1775 C C . LEU A 1 220 ? -14.464 -9.153 9.684 1.00 98.00 220 LEU A C 1
ATOM 1777 O O . LEU A 1 220 ? -14.856 -9.315 8.531 1.00 98.00 220 LEU A O 1
ATOM 1781 N N . SER A 1 221 ? -13.524 -9.913 10.236 1.00 95.94 221 SER A N 1
ATOM 1782 C CA . SER A 1 221 ? -12.867 -11.040 9.572 1.00 95.94 221 SER A CA 1
ATOM 1783 C C . SER A 1 221 ? -13.495 -12.394 9.895 1.00 95.94 221 SER A C 1
ATOM 1785 O O . SER A 1 221 ? -13.262 -13.349 9.159 1.00 95.94 221 SER A O 1
ATOM 1787 N N . GLY A 1 222 ? -14.290 -12.483 10.968 1.00 95.25 222 GLY A N 1
ATOM 1788 C CA . GLY A 1 222 ? -14.839 -13.745 11.474 1.00 95.25 222 GLY A CA 1
ATOM 1789 C C . GLY A 1 222 ? -13.859 -14.510 12.368 1.00 95.25 222 GLY A C 1
ATOM 1790 O O . GLY A 1 222 ? -14.155 -15.622 12.804 1.00 95.25 222 GLY A O 1
ATOM 1791 N N . ASP A 1 223 ? -12.703 -13.913 12.657 1.00 94.56 223 ASP A N 1
ATOM 1792 C CA . ASP A 1 223 ? -11.624 -14.478 13.452 1.00 94.56 223 ASP A CA 1
ATOM 1793 C C . ASP A 1 223 ? -11.426 -13.656 14.729 1.00 94.56 223 ASP A C 1
ATOM 1795 O O . ASP A 1 223 ? -11.023 -12.490 14.704 1.00 94.56 223 ASP A O 1
ATOM 1799 N N . ARG A 1 224 ? -11.683 -14.297 15.872 1.00 92.56 224 ARG A N 1
ATOM 1800 C CA . ARG A 1 224 ? -11.641 -13.661 17.195 1.00 92.56 224 ARG A CA 1
ATOM 1801 C C . ARG A 1 224 ? -10.256 -13.142 17.579 1.00 92.56 224 ARG A C 1
ATOM 1803 O O . ARG A 1 224 ? -10.183 -12.250 18.416 1.00 92.56 224 ARG A O 1
ATOM 1810 N N . GLU A 1 225 ? -9.180 -13.682 17.007 1.00 91.38 225 GLU A N 1
ATOM 1811 C CA . GLU A 1 225 ? -7.814 -13.227 17.300 1.00 91.38 225 GLU A CA 1
ATOM 1812 C C . GLU A 1 225 ? -7.428 -11.964 16.521 1.00 91.38 225 GLU A C 1
ATOM 1814 O O . GLU A 1 225 ? -6.428 -11.315 16.841 1.00 91.38 225 GLU A O 1
ATOM 1819 N N . ARG A 1 226 ? -8.225 -11.582 15.516 1.00 94.44 226 ARG A N 1
ATOM 1820 C CA . ARG A 1 226 ? -7.992 -10.391 14.686 1.00 94.44 226 ARG A CA 1
ATOM 1821 C C . ARG A 1 226 ? -9.069 -9.329 14.852 1.00 94.44 226 ARG A C 1
ATOM 1823 O O . ARG A 1 226 ? -8.752 -8.143 14.730 1.00 94.44 226 ARG A O 1
ATOM 1830 N N . ASP A 1 227 ? -10.304 -9.739 15.113 1.00 97.56 227 ASP A N 1
ATOM 1831 C CA . ASP A 1 227 ? -11.459 -8.852 15.184 1.00 97.56 227 ASP A CA 1
ATOM 1832 C C . ASP A 1 227 ? -11.423 -7.956 16.426 1.00 97.56 227 ASP A C 1
ATOM 1834 O O . ASP A 1 227 ? -11.226 -8.411 17.552 1.00 97.56 227 ASP A O 1
ATOM 1838 N N . LEU A 1 228 ? -11.670 -6.659 16.218 1.00 97.88 228 LEU A N 1
ATOM 1839 C CA . LEU A 1 228 ? -11.846 -5.707 17.317 1.00 97.88 228 LEU A CA 1
ATOM 1840 C C . LEU A 1 228 ? -13.100 -6.048 18.123 1.00 97.88 228 LEU A C 1
ATOM 1842 O O . LEU A 1 228 ? -14.034 -6.640 17.584 1.00 97.88 228 LEU A O 1
ATOM 1846 N N . SER A 1 229 ? -13.176 -5.608 19.381 1.00 97.31 229 SER A N 1
ATOM 1847 C CA . SER A 1 229 ? -14.381 -5.813 20.195 1.00 97.31 229 SER A CA 1
ATOM 1848 C C . SER A 1 229 ? -15.641 -5.239 19.532 1.00 97.31 229 SER A C 1
ATOM 1850 O O . SER A 1 229 ? -15.605 -4.211 18.850 1.00 97.31 229 SER A O 1
ATOM 1852 N N . GLU A 1 230 ? -16.787 -5.882 19.763 1.00 96.88 230 GLU A N 1
ATOM 1853 C CA . GLU A 1 230 ? -18.070 -5.427 19.216 1.00 96.88 230 GLU A CA 1
ATOM 1854 C C . GLU A 1 230 ? -18.384 -3.981 19.621 1.00 96.88 230 GLU A C 1
ATOM 1856 O O . GLU A 1 230 ? -18.805 -3.184 18.786 1.00 96.88 230 GLU A O 1
ATOM 1861 N N . ALA A 1 231 ? -18.087 -3.603 20.868 1.00 97.62 231 ALA A N 1
ATOM 1862 C CA . ALA A 1 231 ? -18.272 -2.239 21.354 1.00 97.62 231 ALA A CA 1
ATOM 1863 C C . ALA A 1 231 ? -17.482 -1.204 20.530 1.00 97.62 231 ALA A C 1
ATOM 1865 O O . ALA A 1 231 ? -18.015 -0.143 20.196 1.00 97.62 231 ALA A O 1
ATOM 1866 N N . LEU A 1 232 ? -16.229 -1.505 20.163 1.00 97.75 232 LEU A N 1
ATOM 1867 C CA . LEU A 1 232 ? -15.435 -0.627 19.300 1.00 97.75 232 LEU A CA 1
ATOM 1868 C C . LEU A 1 232 ? -15.997 -0.578 17.881 1.00 97.75 232 LEU A C 1
ATOM 1870 O O . LEU A 1 232 ? -16.164 0.514 17.338 1.00 97.75 232 LEU A O 1
ATOM 1874 N N . ARG A 1 233 ? -16.361 -1.728 17.304 1.00 98.38 233 ARG A N 1
ATOM 1875 C CA . ARG A 1 233 ? -16.975 -1.786 15.968 1.00 98.38 233 ARG A CA 1
ATOM 1876 C C . ARG A 1 233 ? -18.263 -0.959 15.895 1.00 98.38 233 ARG A C 1
ATOM 1878 O O . ARG A 1 233 ? -18.424 -0.164 14.970 1.00 98.38 233 ARG A O 1
ATOM 1885 N N . GLN A 1 234 ? -19.126 -1.041 16.910 1.00 98.38 234 GLN A N 1
ATOM 1886 C CA . GLN A 1 234 ? -20.358 -0.244 16.986 1.00 98.38 234 GLN A CA 1
ATOM 1887 C C . GLN A 1 234 ? -20.090 1.267 17.059 1.00 98.38 234 GLN A C 1
ATOM 1889 O O . GLN A 1 234 ? -20.796 2.047 16.414 1.00 98.38 234 GLN A O 1
ATOM 1894 N N . ARG A 1 235 ? -19.035 1.705 17.763 1.00 98.38 235 ARG A N 1
ATOM 1895 C CA . ARG A 1 235 ? -18.620 3.122 17.768 1.00 98.38 235 ARG A CA 1
ATOM 1896 C C . ARG A 1 235 ? -18.222 3.600 16.368 1.00 98.38 235 ARG A C 1
ATOM 1898 O O . ARG A 1 235 ? -18.633 4.688 15.962 1.00 98.38 235 ARG A O 1
ATOM 1905 N N . VAL A 1 236 ? -17.469 2.790 15.618 1.00 98.50 236 VAL A N 1
ATOM 1906 C CA . VAL A 1 236 ? -17.078 3.111 14.231 1.00 98.50 236 VAL A CA 1
ATOM 1907 C C . VAL A 1 236 ? -18.310 3.215 13.335 1.00 98.50 236 VAL A C 1
ATOM 1909 O O . VAL A 1 236 ? -18.470 4.212 12.630 1.00 98.50 236 VAL A O 1
ATOM 1912 N N . ILE A 1 237 ? -19.222 2.240 13.414 1.00 98.56 237 ILE A N 1
ATOM 1913 C CA . ILE A 1 237 ? -20.482 2.235 12.656 1.00 98.56 237 ILE A CA 1
ATOM 1914 C C . ILE A 1 237 ? -21.298 3.502 12.943 1.00 98.56 237 ILE A C 1
ATOM 1916 O O . ILE A 1 237 ? -21.782 4.154 12.015 1.00 98.56 237 ILE A O 1
ATOM 1920 N N . GLN A 1 238 ? -21.429 3.898 14.212 1.00 98.25 238 GLN A N 1
ATOM 1921 C CA . GLN A 1 238 ? -22.177 5.096 14.587 1.00 98.25 238 GLN A CA 1
ATOM 1922 C C . GLN A 1 238 ? -21.570 6.366 13.972 1.00 98.25 238 GLN A C 1
ATOM 1924 O O . GLN A 1 238 ? -22.300 7.206 13.433 1.00 98.25 238 GLN A O 1
ATOM 1929 N N . GLN A 1 239 ? -20.242 6.499 13.992 1.00 98.12 239 GLN A N 1
ATOM 1930 C CA . GLN A 1 239 ? -19.570 7.647 13.387 1.00 98.12 239 GLN A CA 1
ATOM 1931 C C . GLN A 1 239 ? -19.685 7.633 11.852 1.00 98.12 239 GLN A C 1
ATOM 1933 O O . GLN A 1 239 ? -19.955 8.683 11.262 1.00 98.12 239 GLN A O 1
ATOM 1938 N N . LEU A 1 240 ? -19.605 6.462 11.204 1.00 98.19 240 LEU A N 1
ATOM 1939 C CA . LEU A 1 240 ? -19.823 6.303 9.757 1.00 98.19 240 LEU A CA 1
ATOM 1940 C C . LEU A 1 240 ? -21.247 6.714 9.351 1.00 98.19 240 LEU A C 1
ATOM 1942 O O . LEU A 1 240 ? -21.428 7.456 8.381 1.00 98.19 240 LEU A O 1
ATOM 1946 N N . ARG A 1 241 ? -22.260 6.314 10.132 1.00 97.94 241 ARG A N 1
ATOM 1947 C CA . ARG A 1 241 ? -23.656 6.746 9.938 1.00 97.94 241 ARG A CA 1
ATOM 1948 C C . ARG A 1 241 ? -23.790 8.266 10.047 1.00 97.94 241 ARG A C 1
ATOM 1950 O O . ARG A 1 241 ? -24.455 8.877 9.212 1.00 97.94 241 ARG A O 1
ATOM 1957 N N . SER A 1 242 ? -23.112 8.897 11.012 1.00 96.88 242 SER A N 1
ATOM 1958 C CA . SER A 1 242 ? -23.180 10.355 11.222 1.00 96.88 242 SER A CA 1
ATOM 1959 C C . SER A 1 242 ? -22.674 11.186 10.029 1.00 96.88 242 SER A C 1
ATOM 1961 O O . SER A 1 242 ? -23.141 12.307 9.802 1.00 96.88 242 SER A O 1
ATOM 1963 N N . ILE A 1 243 ? -21.753 10.629 9.234 1.00 96.88 243 ILE A N 1
ATOM 1964 C CA . ILE A 1 243 ? -21.217 11.265 8.023 1.00 96.88 243 ILE A CA 1
ATOM 1965 C C . ILE A 1 243 ? -21.882 10.772 6.734 1.00 96.88 243 ILE A C 1
ATOM 1967 O O . ILE A 1 243 ? -21.494 11.218 5.657 1.00 96.88 243 ILE A O 1
ATOM 1971 N N . LYS A 1 244 ? -22.885 9.885 6.833 1.00 96.94 244 LYS A N 1
ATOM 1972 C CA . LYS A 1 244 ? -23.548 9.230 5.693 1.00 96.94 244 LYS A CA 1
ATOM 1973 C C . LYS A 1 244 ? -22.550 8.500 4.782 1.00 96.94 244 LYS A C 1
ATOM 1975 O O . LYS A 1 244 ? -22.589 8.650 3.562 1.00 96.94 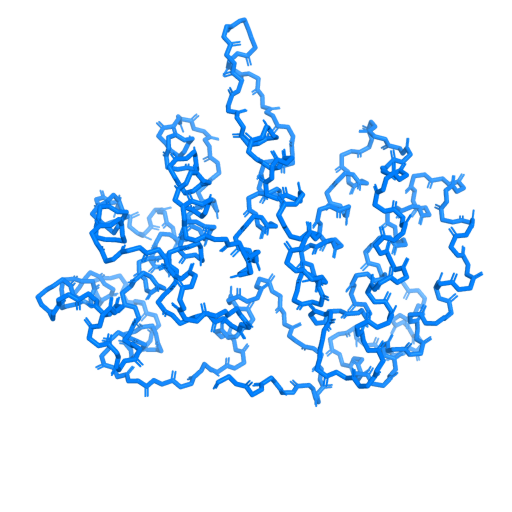244 LYS A O 1
ATOM 1980 N N . ALA A 1 245 ? -21.634 7.744 5.390 1.00 96.06 245 ALA A N 1
ATOM 1981 C CA . ALA A 1 245 ? -20.678 6.914 4.662 1.00 96.06 245 ALA A CA 1
ATOM 1982 C C . ALA A 1 245 ? -21.387 5.841 3.802 1.00 96.06 245 ALA A C 1
ATOM 1984 O O . ALA A 1 245 ? -22.544 5.506 4.079 1.00 96.06 245 ALA A O 1
ATOM 1985 N N . PRO A 1 246 ? -20.715 5.284 2.774 1.00 95.88 246 PRO A N 1
ATOM 1986 C CA . PRO A 1 246 ? -21.266 4.208 1.953 1.00 95.88 246 PRO A CA 1
ATOM 1987 C C . PRO A 1 246 ? -21.756 3.020 2.787 1.00 95.88 246 PRO A C 1
ATOM 1989 O O . PRO A 1 246 ? -21.057 2.576 3.694 1.00 95.88 246 PRO A O 1
ATOM 1992 N N . ALA A 1 247 ? -22.923 2.465 2.441 1.00 96.06 247 ALA A N 1
ATOM 1993 C CA . ALA A 1 247 ? -23.498 1.304 3.128 1.00 96.06 247 ALA A CA 1
ATOM 1994 C C . ALA A 1 247 ? -22.545 0.097 3.151 1.00 96.06 247 ALA A C 1
ATOM 1996 O O . ALA A 1 247 ? -22.465 -0.593 4.164 1.00 96.06 247 ALA A O 1
ATOM 1997 N N . THR A 1 248 ? -21.760 -0.097 2.084 1.00 96.19 248 THR A N 1
ATOM 1998 C CA . THR A 1 248 ? -20.769 -1.181 2.002 1.00 96.19 248 THR A CA 1
ATOM 1999 C C . THR A 1 248 ? -19.709 -1.084 3.100 1.00 96.19 248 THR A C 1
ATOM 2001 O O . THR A 1 248 ? -19.260 -2.105 3.607 1.00 96.19 248 THR A O 1
ATOM 2004 N N . TRP A 1 249 ? -19.350 0.122 3.552 1.00 96.88 249 TRP A N 1
ATOM 2005 C CA . TRP A 1 249 ? -18.370 0.305 4.630 1.00 96.88 249 TRP A CA 1
ATOM 2006 C C . TRP A 1 249 ? -18.928 -0.093 5.993 1.00 96.88 249 TRP A C 1
ATOM 2008 O O . TRP A 1 249 ? -18.195 -0.620 6.822 1.00 96.88 249 TRP A O 1
ATOM 2018 N N . LEU A 1 250 ? -20.220 0.141 6.231 1.00 97.75 250 LEU A N 1
ATOM 2019 C CA . LEU A 1 250 ? -20.880 -0.323 7.450 1.00 97.75 250 LEU A CA 1
ATOM 2020 C C . LEU A 1 250 ? -20.963 -1.850 7.437 1.00 97.75 250 LEU A C 1
ATOM 2022 O O . LEU A 1 250 ? -20.576 -2.490 8.411 1.00 97.75 250 LEU A O 1
ATOM 2026 N N . GLN A 1 251 ? -21.364 -2.416 6.297 1.00 97.06 251 GLN A N 1
ATOM 2027 C CA . GLN A 1 251 ? -21.489 -3.856 6.115 1.00 97.06 251 GLN A CA 1
ATOM 2028 C C . GLN A 1 251 ? -20.158 -4.589 6.339 1.00 97.06 251 GLN A C 1
ATOM 2030 O O . GLN A 1 251 ? -20.146 -5.634 6.973 1.00 97.06 251 GLN A O 1
ATOM 2035 N N . MET A 1 252 ? -19.023 -4.012 5.920 1.00 97.06 252 MET A N 1
ATOM 2036 C CA . MET A 1 252 ? -17.687 -4.557 6.216 1.00 97.06 252 MET A CA 1
ATOM 2037 C C . MET A 1 252 ? -17.399 -4.721 7.715 1.00 97.06 252 MET A C 1
ATOM 2039 O O . MET A 1 252 ? -16.547 -5.522 8.084 1.00 97.06 252 MET A O 1
ATOM 2043 N N . ILE A 1 253 ? -18.026 -3.923 8.577 1.00 98.00 253 ILE A N 1
ATOM 2044 C CA . ILE A 1 253 ? -17.789 -3.925 10.028 1.00 98.00 253 ILE A CA 1
ATOM 2045 C C . ILE A 1 253 ? -18.846 -4.774 10.753 1.00 98.00 253 ILE A C 1
ATOM 2047 O O . ILE A 1 253 ? -18.571 -5.335 11.818 1.00 98.00 253 ILE A O 1
ATOM 2051 N N . GLU A 1 254 ? -20.054 -4.839 10.191 1.00 97.25 254 GLU A N 1
ATOM 2052 C CA . GLU A 1 254 ? -21.194 -5.590 10.723 1.00 97.25 254 GLU A CA 1
ATOM 2053 C C . GLU A 1 254 ? -21.084 -7.087 10.403 1.00 97.25 254 GLU A C 1
ATOM 2055 O O . GLU A 1 254 ? -21.278 -7.906 11.301 1.00 97.25 254 GLU A O 1
ATOM 2060 N N . ASP A 1 255 ? -20.689 -7.430 9.173 1.00 96.69 255 ASP A N 1
ATOM 2061 C CA . ASP A 1 255 ? -20.728 -8.786 8.628 1.00 96.69 255 ASP A CA 1
ATOM 2062 C C . ASP A 1 255 ? -19.398 -9.195 7.970 1.00 96.69 255 ASP A C 1
ATOM 2064 O O . ASP A 1 255 ? -18.609 -8.368 7.503 1.00 96.69 255 ASP A O 1
ATOM 2068 N N . VAL A 1 256 ? -19.166 -10.508 7.873 1.00 95.69 256 VAL A N 1
ATOM 2069 C CA . VAL A 1 256 ? -18.077 -11.056 7.052 1.00 95.69 256 VAL A CA 1
ATOM 2070 C C . VAL A 1 256 ? -18.525 -11.032 5.594 1.00 95.69 256 VAL A C 1
ATOM 2072 O O . VAL A 1 256 ? -19.354 -11.841 5.177 1.00 95.69 256 VAL A O 1
ATOM 2075 N N . VAL A 1 257 ? -17.986 -10.090 4.820 1.00 93.44 257 VAL A N 1
ATOM 2076 C CA . VAL A 1 257 ? -18.362 -9.876 3.415 1.00 93.44 257 VAL A CA 1
ATOM 2077 C C . VAL A 1 257 ? -17.162 -9.818 2.486 1.00 93.44 257 VAL A C 1
ATOM 2079 O O . VAL A 1 257 ? -16.100 -9.301 2.850 1.00 93.44 257 VAL A O 1
ATOM 2082 N N . GLU A 1 258 ? -17.353 -10.294 1.257 1.00 88.00 258 GLU A N 1
ATOM 2083 C CA . GLU A 1 258 ? -16.437 -10.016 0.152 1.00 88.00 258 GLU A CA 1
ATOM 2084 C C . GLU A 1 258 ? -16.584 -8.571 -0.338 1.00 88.00 258 GLU A C 1
ATOM 2086 O O . GLU A 1 258 ? -17.632 -7.941 -0.195 1.00 88.00 258 GLU A O 1
ATOM 2091 N N . LEU A 1 259 ? -15.500 -8.029 -0.894 1.00 87.31 259 LEU A N 1
ATOM 2092 C CA . LEU A 1 259 ? -15.485 -6.666 -1.416 1.00 87.31 259 LEU A CA 1
ATOM 2093 C C . LEU A 1 259 ? -16.091 -6.634 -2.818 1.00 87.31 259 LEU A C 1
ATOM 2095 O O . LEU A 1 259 ? -15.773 -7.479 -3.654 1.00 87.31 259 LEU A O 1
ATOM 2099 N N . ASP A 1 260 ? -16.884 -5.604 -3.106 1.00 85.69 260 ASP A N 1
ATOM 2100 C CA . ASP A 1 260 ? -17.264 -5.301 -4.484 1.00 85.69 260 ASP A CA 1
ATOM 2101 C C . ASP A 1 260 ? -16.057 -4.778 -5.296 1.00 85.69 260 ASP A C 1
ATOM 2103 O O . ASP A 1 260 ? -14.954 -4.577 -4.773 1.00 85.69 260 ASP A O 1
ATOM 2107 N N . GLU A 1 261 ? -16.234 -4.554 -6.601 1.00 83.38 261 GLU A N 1
ATOM 2108 C CA . GLU A 1 261 ? -15.152 -4.063 -7.469 1.00 83.38 261 GLU A CA 1
ATOM 2109 C C . GLU A 1 261 ? -14.629 -2.680 -7.048 1.00 83.38 261 GLU A C 1
ATOM 2111 O O . GLU A 1 261 ? -13.428 -2.406 -7.153 1.00 83.38 261 GLU A O 1
ATOM 2116 N N . ALA A 1 262 ? -15.506 -1.803 -6.553 1.00 84.62 262 ALA A N 1
ATOM 2117 C CA . ALA A 1 262 ? -15.142 -0.447 -6.163 1.00 84.62 262 ALA A CA 1
ATOM 2118 C C . ALA A 1 262 ? -14.307 -0.448 -4.876 1.00 84.62 262 ALA A C 1
ATOM 2120 O O . ALA A 1 262 ? -13.278 0.225 -4.796 1.00 84.62 262 ALA A O 1
ATOM 2121 N N . ASP A 1 263 ? -14.715 -1.229 -3.882 1.00 86.44 263 ASP A N 1
ATOM 2122 C CA . ASP A 1 263 ? -14.020 -1.403 -2.615 1.00 86.44 263 ASP A CA 1
ATOM 2123 C C . ASP A 1 263 ? -12.735 -2.217 -2.783 1.00 86.44 263 ASP A C 1
ATOM 2125 O O . ASP A 1 263 ? -11.708 -1.855 -2.204 1.00 86.44 263 ASP A O 1
ATOM 2129 N N . THR A 1 264 ? -12.725 -3.212 -3.673 1.00 86.44 264 THR A N 1
ATOM 2130 C CA . THR A 1 264 ? -11.492 -3.876 -4.124 1.00 86.44 264 THR A CA 1
ATOM 2131 C C . THR A 1 264 ? -10.524 -2.844 -4.705 1.00 86.44 264 THR A C 1
ATOM 2133 O O . THR A 1 264 ? -9.373 -2.756 -4.272 1.00 86.44 264 THR A O 1
ATOM 2136 N N . GLY A 1 265 ? -10.995 -1.979 -5.610 1.00 86.00 265 GLY A N 1
ATOM 2137 C CA . GLY A 1 265 ? -10.188 -0.892 -6.164 1.00 86.00 265 GLY A CA 1
ATOM 2138 C C . GLY A 1 265 ? -9.646 0.063 -5.094 1.00 86.00 265 GLY A C 1
ATOM 2139 O O . GLY A 1 265 ? -8.489 0.483 -5.164 1.00 86.00 265 GLY A O 1
ATOM 2140 N N . ARG A 1 266 ? -10.430 0.367 -4.050 1.00 88.50 266 ARG A N 1
ATOM 2141 C CA . ARG A 1 266 ? -9.976 1.181 -2.908 1.00 88.50 266 ARG A CA 1
ATOM 2142 C C . ARG A 1 266 ? -8.914 0.473 -2.068 1.00 88.50 266 ARG A C 1
ATOM 2144 O O . ARG A 1 266 ? -7.989 1.139 -1.610 1.00 88.50 266 ARG A O 1
ATOM 2151 N N . VAL A 1 267 ? -9.021 -0.840 -1.865 1.00 85.94 267 VAL A N 1
ATOM 2152 C CA . VAL A 1 267 ? -8.060 -1.641 -1.086 1.00 85.94 267 VAL A CA 1
ATOM 2153 C C . VAL A 1 267 ? -6.732 -1.812 -1.823 1.00 85.94 267 VAL A C 1
ATOM 2155 O O . VAL A 1 267 ? -5.671 -1.628 -1.223 1.00 85.94 267 VAL A O 1
ATOM 2158 N N . PHE A 1 268 ? -6.764 -2.087 -3.126 1.00 82.88 268 PHE A N 1
ATOM 2159 C CA . PHE A 1 268 ? -5.553 -2.161 -3.954 1.00 82.88 268 PHE A CA 1
ATOM 2160 C C . PHE A 1 268 ? -4.992 -0.777 -4.321 1.00 82.88 268 PHE A C 1
ATOM 2162 O O . PHE A 1 268 ? -3.846 -0.659 -4.753 1.00 82.88 268 PHE A O 1
ATOM 2169 N N . GLY A 1 269 ? -5.778 0.287 -4.126 1.00 82.31 269 GLY A N 1
ATOM 2170 C CA . GLY A 1 269 ? -5.425 1.652 -4.518 1.00 82.31 269 GLY A CA 1
ATOM 2171 C C . GLY A 1 269 ? -5.469 1.885 -6.034 1.00 82.31 269 GLY A C 1
ATOM 2172 O O . GLY A 1 269 ? -4.959 2.911 -6.494 1.00 82.31 269 GLY A O 1
ATOM 2173 N N . GLU A 1 270 ? -6.028 0.926 -6.783 1.00 81.56 270 GLU A N 1
ATOM 2174 C CA . GLU A 1 270 ? -6.291 0.937 -8.223 1.00 81.56 270 GLU A CA 1
ATOM 2175 C C . GLU A 1 270 ? -7.208 -0.243 -8.608 1.00 81.56 270 GLU A C 1
ATOM 2177 O O . GLU A 1 270 ? -7.223 -1.269 -7.930 1.00 81.56 270 GLU A O 1
ATOM 2182 N N . THR A 1 271 ? -7.949 -0.126 -9.713 1.00 81.44 271 THR A N 1
ATOM 2183 C CA . THR A 1 271 ? -8.815 -1.200 -10.229 1.00 81.44 271 THR A CA 1
ATOM 2184 C C . THR A 1 271 ? -8.002 -2.375 -10.784 1.00 81.44 271 THR A C 1
ATOM 2186 O O . THR A 1 271 ? -7.014 -2.182 -11.510 1.00 81.44 271 THR A O 1
ATOM 2189 N N . LEU A 1 272 ? -8.441 -3.603 -10.493 1.00 79.62 272 LEU A N 1
ATOM 2190 C CA . LEU A 1 272 ? -7.861 -4.822 -11.062 1.00 79.62 272 LEU A CA 1
ATOM 2191 C C . LEU A 1 272 ? -8.141 -4.933 -12.574 1.00 79.62 272 LEU A C 1
ATOM 2193 O O . LEU A 1 272 ? -9.105 -4.346 -13.068 1.00 79.62 272 LEU A O 1
ATOM 2197 N N . PRO A 1 273 ? -7.296 -5.652 -13.336 1.00 79.88 273 PRO A N 1
ATOM 2198 C CA . PRO A 1 273 ? -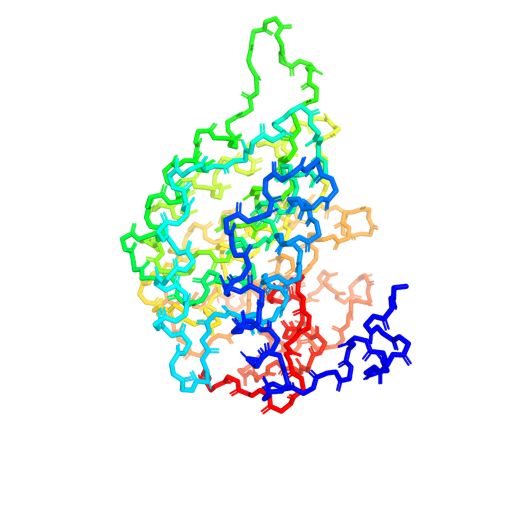7.557 -5.932 -14.740 1.00 79.88 273 PRO A CA 1
ATOM 2199 C C . PRO A 1 273 ? -8.903 -6.634 -14.976 1.00 79.88 273 PRO A C 1
ATOM 2201 O O . PRO A 1 273 ? -9.231 -7.569 -14.240 1.00 79.88 273 PRO A O 1
ATOM 2204 N N . PRO A 1 274 ? -9.641 -6.275 -16.041 1.00 82.81 274 PRO A N 1
ATOM 2205 C CA . PRO A 1 274 ? -10.815 -7.026 -16.459 1.00 82.81 274 PRO A CA 1
ATOM 2206 C C . PRO A 1 274 ? -10.513 -8.522 -16.617 1.00 82.81 274 PRO A C 1
ATOM 2208 O O . PRO A 1 274 ? -9.509 -8.921 -17.227 1.00 82.81 274 PRO A O 1
ATOM 2211 N N . GLY A 1 275 ? -11.391 -9.347 -16.047 1.00 77.19 275 GLY A N 1
ATOM 2212 C CA . GLY A 1 275 ? -11.278 -10.806 -16.051 1.00 77.19 275 GLY A CA 1
ATOM 2213 C C . GLY A 1 275 ? -10.366 -11.395 -14.969 1.00 77.19 275 GLY A C 1
ATOM 2214 O O . GLY A 1 275 ? -10.348 -12.614 -14.822 1.00 77.19 275 GLY A O 1
ATOM 2215 N N . LEU A 1 276 ? -9.648 -10.575 -14.189 1.00 82.69 276 LEU A N 1
ATOM 2216 C CA . LEU A 1 276 ? -8.894 -11.055 -13.032 1.00 82.69 276 LEU A CA 1
ATOM 2217 C C . LEU A 1 276 ? -9.770 -11.014 -11.777 1.00 82.69 276 LEU A C 1
ATOM 2219 O O . LEU A 1 276 ? -10.186 -9.946 -11.333 1.00 82.69 276 LEU A O 1
ATOM 2223 N N . ARG A 1 277 ? -9.991 -12.182 -11.171 1.00 78.31 277 ARG A N 1
ATOM 2224 C CA . ARG A 1 277 ? -10.562 -12.308 -9.828 1.00 78.31 277 ARG A CA 1
ATOM 2225 C C . ARG A 1 277 ? -9.533 -12.964 -8.927 1.00 78.31 277 ARG A C 1
ATOM 2227 O O . ARG A 1 277 ? -9.021 -14.033 -9.249 1.00 78.31 277 ARG A O 1
ATOM 2234 N N . LEU A 1 278 ? -9.213 -12.293 -7.831 1.00 77.81 278 LEU A N 1
ATOM 2235 C CA . LEU A 1 278 ? -8.362 -12.845 -6.790 1.00 77.81 278 LEU A CA 1
ATOM 2236 C C . LEU A 1 278 ? -9.268 -13.595 -5.824 1.00 77.81 278 LEU A C 1
ATOM 2238 O O . LEU A 1 278 ? -10.260 -13.034 -5.371 1.00 77.81 278 LEU A O 1
ATOM 2242 N N . VAL A 1 279 ? -8.951 -14.856 -5.559 1.00 58.94 279 VAL A N 1
ATOM 2243 C CA . VAL A 1 279 ? -9.640 -15.624 -4.523 1.00 58.94 279 VAL A CA 1
ATOM 2244 C C . VAL A 1 279 ? -8.900 -15.343 -3.220 1.00 58.94 279 VAL A C 1
ATOM 2246 O O . VAL A 1 279 ? -7.692 -15.586 -3.155 1.00 58.94 279 VAL A O 1
ATOM 2249 N N . GLY A 1 280 ? -9.599 -14.765 -2.247 1.00 48.91 280 GLY A N 1
ATOM 2250 C CA . GLY A 1 280 ? -9.109 -14.481 -0.899 1.00 48.91 280 GLY A CA 1
ATOM 2251 C C . GLY A 1 280 ? -10.045 -15.085 0.126 1.00 48.91 280 GLY A C 1
ATOM 2252 O O . GLY A 1 280 ? -11.267 -14.981 -0.103 1.00 48.91 280 GLY A O 1
#

Solvent-accessible surface area (backbone atoms only — not comparable to full-atom values): 15349 Å² total; per-residue (Å²): 110,74,62,43,73,75,66,39,61,74,84,71,44,37,50,70,59,26,51,52,52,32,54,58,52,56,78,43,53,88,59,28,76,77,42,63,67,42,35,27,52,43,32,46,50,47,20,63,29,43,42,47,9,48,92,53,94,64,26,52,58,54,36,52,57,54,54,73,48,56,88,70,61,71,85,49,66,88,40,66,63,38,53,39,23,49,34,48,22,52,43,30,28,36,73,27,48,53,51,69,59,38,42,54,50,50,57,54,42,58,58,69,59,52,76,63,61,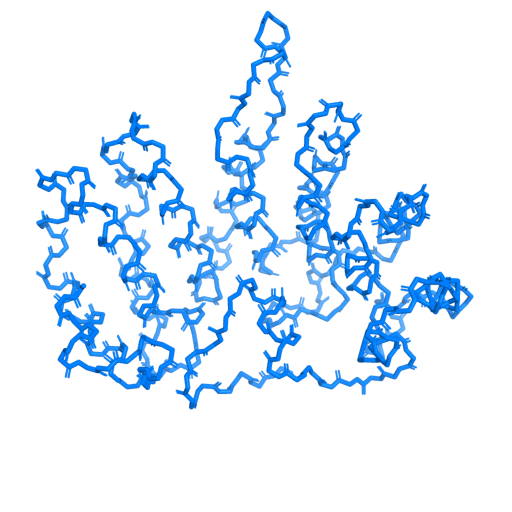80,95,48,45,84,58,84,71,80,59,52,65,41,49,39,51,28,61,25,56,45,44,60,32,52,23,70,59,40,48,53,50,38,54,46,51,53,63,47,63,72,41,89,91,51,67,60,66,52,34,41,24,42,11,46,42,33,21,46,66,59,85,82,32,56,76,83,30,39,47,55,44,73,58,34,51,59,52,40,56,62,43,67,74,48,61,45,88,78,38,55,41,31,54,58,14,42,36,32,40,36,23,34,59,86,41,82,84,52,39,64,56,67,72,59,37,52,53,52,44,53,55,39,58,75,70,66,53,64,68,68,55,46,44,32,41,77,37,76,68,86,73,52,74,68,55,43,14,62,74,70,73,48,73,72,41,43,93,65,75,79,90,116

Nearest PDB structures (foldseek):
  8a1i-assembly2_I  TM=5.197E-01  e=1.920E-01  Mus musculus
  2qmr-assembly2_B  TM=4.469E-01  e=6.845E-01  Homo sapiens
  2qmr-assembly3_C  TM=4.302E-01  e=6.845E-01  Homo sapiens
  5xbk-assembly3_B  TM=3.878E-01  e=1.128E+00  Homo sapiens
  5yvi-assembly1_A  TM=4.120E-01  e=3.353E+00  Homo sapiens

Sequence (280 aa):
NDLERLLGKREMWETRLLRELFNVLWAGVRRRRRSADHERLWFSLVGYCLRPGFGVPLDEWRVGQLWTLYEQGVQFVRDAQNCSEWWTLWRRVAGGLDAAAQARLGEELLIGLRPLTGKTARDKQPGVEDMARLAAVLERLPAARKVELGQLLLKRLMRKGESPHLWWAVGRLGARIPAYGSAHDVVPITVAEEWLDRVMALDWKTVTPAAFAATLLARLSGDRERDLSEALRQRVIQQLRSIKAPATWLQMIEDVVELDEADTGRVFGETLPPGLRLVG

Radius of gyration: 19.07 Å; Cα contacts (8 Å, |Δi|>4): 380; chains: 1; bounding box: 43×41×52 Å

Secondary structure (DSSP, 8-state):
-HHHHHH--GGG--HHHHHHHHHHHHHTGGGGGGSHHHHHHHHHHHHHHHTTS-SSTTHHHHHHHHHTTGGG--S-TT-HHHHHHHHHHHHHHGGGS-HHHHHHHHHHHHHHTSPP-GGGTTS--TTHHHHHHHHHH-TTS-HHHHHHHHHHHHHHHTSTT--TTHHHHHHHHT-SS-SSS-GGGSPPHHHHHHHHHHHHTS-TTTSHHHHHHHHHHH---S-TTTSPPHHHHHHHHHHHHHTT--HHHHHHHHS-----HHHHHHHHTSPPPTT-----

Foldseek 3Di:
DVCCVVVNDLLQQFLVNLLVVLVVLLVCVVVCVVDLVSVLVSLQSNLSSLFQQDQDPCSLVSVVSVLVCVVVDFPPVVDLSSVLSNLSSCLRNLLSDDLVSLQVLLVVLLVLLAQDDDPCNVPDRGCNLSSLSSNLQNQSHALVSLLSSLVSLLVQVPDPPDDLSSLLSNLSSQACDRPRHDNNRHHFLVSLVVSLVSLLPDDCVVSVSSLVSNLRSQFDQVDPRRHHDPVSLVSSLVSCVVNVHDPVSNCRNVDNDDDDQVVVCSSSVHGDGPPRDDDD

pLDDT: mean 94.44, std 5.99, range [48.91, 98.75]